Protein 3W1Y (pdb70)

B-factor: mean 41.51, std 11.66, range [18.68, 86.03]

Nearest PDB structures (foldseek):
  3w1y-assembly2_C-3  TM=1.011E+00  e=1.070E-19  Escherichia coli K-12
  5lm7-assembly2_E  TM=8.888E-01  e=1.799E-14  Escherichia coli S88
  8d8l-assembly1_J  TM=8.695E-01  e=2.474E-09  Saccharomyces cerevisiae
  8xt0-assembly1_Lv  TM=8.635E-01  e=2.116E-06  Homo sapiens
  8fmw-assembly1_F  TM=6.540E-01  e=2.889E-03  Borreliella burgdorferi B31

Sequence (314 aa):
HYRYQYTRSFAERAKETESARLRYPKHIPILCEPTSVRLFSTRQQVQRELDCNKFLLPETATVMEFMMALRQRLLLEEGQAVFVFIGNELPPNSACLGDIYARAKDPDGFLYVSYGVENTYRYQYTRSFAERAKETESARLRYPKHIPILCEPTSDCNKFLLPETATVMEFMMALRQRLLLEEGQAVFVFIGNELPPNSACLGDIYARAKDPDGFLYVSYGVENRIRIRLKAFDHRLIDQATAEIVETAKRTGAQVRGPIPLPTRKERFTVLIDQYEIRTHLRLVDIVEPTEKTVDALMRLDLAAGVDVQISLG

InterPro domains:
  IPR004241 Autophagy protein Atg8 ubiquitin-like [PF02991] (15-134)
  IPR004241 Autophagy protein Atg8 ubiquitin-like [PTHR10969] (6-134)
  IPR029071 Ubiquitin-like domain superfamily [SSF54236] (5-134)

GO terms:
  GO:0031981 nuclear lumen (C, HTP)
  GO:0005737 cytoplasm (C, HTP)

Structure (mmCIF, N/CA/C/O backbone):
data_3W1Y
#
_entry.id   3W1Y
#
_cell.length_a   48.012
_cell.length_b   61.197
_cell.length_c   67.636
_cell.angle_alpha   90.00
_cell.angle_beta   110.77
_cell.angle_gamma   90.00
#
_symmetry.space_group_name_H-M   'P 1 21 1'
#
loop_
_entity.id
_entity.type
_entity.pdbx_description
1 polymer 'Microtubule-associated protein 1A/1B, light chain 3'
2 polymer '30S ribosomal protein S10'
3 water water
#
loop_
_atom_site.group_PDB
_atom_site.id
_atom_site.type_symbol
_atom_site.label_atom_id
_atom_site.label_alt_id
_atom_site.label_comp_id
_atom_site.label_asym_id
_atom_site.label_entity_id
_atom_site.label_seq_id
_atom_site.pdbx_PDB_ins_code
_atom_site.Cartn_x
_atom_site.Cartn_y
_atom_site.Cartn_z
_atom_site.occupancy
_atom_site.B_iso_or_equiv
_atom_site.auth_seq_id
_atom_site.auth_comp_id
_atom_site.auth_asym_id
_atom_site.auth_atom_id
_atom_site.pdbx_PDB_model_num
ATOM 1 N N . HIS A 1 7 ? -0.247 -10.248 37.804 1.00 50.50 4 HIS A N 1
ATOM 2 C CA . HIS A 1 7 ? -0.192 -9.777 36.393 1.00 49.52 4 HIS A CA 1
ATOM 3 C C . HIS A 1 7 ? 1.248 -9.481 35.891 1.00 46.69 4 HIS A C 1
ATOM 4 O O . HIS A 1 7 ? 2.000 -10.387 35.516 1.00 47.67 4 HIS A O 1
ATOM 11 N N . TYR A 1 8 ? 1.611 -8.204 35.872 1.00 42.75 5 TYR A N 1
ATOM 12 C CA . TYR A 1 8 ? 2.925 -7.759 35.473 1.00 37.91 5 TYR A CA 1
ATOM 13 C C . TYR A 1 8 ? 3.697 -7.289 36.686 1.00 36.28 5 TYR A C 1
ATOM 14 O O . TYR A 1 8 ? 3.135 -6.667 37.605 1.00 35.68 5 TYR A O 1
ATOM 23 N N . ARG A 1 9 ? 4.991 -7.579 36.672 1.00 34.04 6 ARG A N 1
ATOM 24 C CA . ARG A 1 9 ? 5.893 -7.151 37.725 1.00 33.75 6 ARG A CA 1
ATOM 25 C C . ARG A 1 9 ? 5.823 -5.654 38.034 1.00 32.03 6 ARG A C 1
ATOM 26 O O . ARG A 1 9 ? 5.757 -5.266 39.194 1.00 33.40 6 ARG A O 1
ATOM 34 N N . TYR A 1 10 ? 5.797 -4.829 36.991 1.00 29.60 7 TYR A N 1
ATOM 35 C CA . TYR A 1 10 ? 5.626 -3.369 37.114 1.00 28.19 7 TYR A CA 1
ATOM 36 C C . TYR A 1 10 ? 4.404 -2.910 37.922 1.00 27.99 7 TYR A C 1
ATOM 37 O O . TYR A 1 10 ? 4.473 -1.907 38.609 1.00 27.75 7 TYR A O 1
ATOM 46 N N . GLN A 1 11 ? 3.295 -3.639 37.835 1.00 27.82 8 GLN A N 1
ATOM 47 C CA . GLN A 1 11 ? 2.112 -3.299 38.616 1.00 28.66 8 GLN A CA 1
ATOM 48 C C . GLN A 1 11 ? 2.210 -3.683 40.094 1.00 29.31 8 GLN A C 1
ATOM 49 O O . GLN A 1 11 ? 1.554 -3.073 40.925 1.00 29.21 8 GLN A O 1
ATOM 55 N N . TYR A 1 12 ? 3.034 -4.675 40.432 1.00 29.50 9 TYR A N 1
ATOM 56 C CA . TYR A 1 12 ? 3.252 -5.017 41.839 1.00 30.25 9 TYR A CA 1
ATOM 57 C C . TYR A 1 12 ? 4.247 -4.101 42.511 1.00 28.87 9 TYR A C 1
ATOM 58 O O . TYR A 1 12 ? 4.204 -3.912 43.714 1.00 29.65 9 TYR A O 1
ATOM 67 N N . THR A 1 13 ? 5.178 -3.561 41.747 1.00 27.67 10 THR A N 1
ATOM 68 C CA . THR A 1 13 ? 6.282 -2.787 42.344 1.00 27.95 10 THR A CA 1
ATOM 69 C C . THR A 1 13 ? 6.093 -1.294 42.198 1.00 27.10 10 THR A C 1
ATOM 70 O O . THR A 1 13 ? 6.831 -0.534 42.803 1.00 28.11 10 THR A O 1
ATOM 74 N N . ARG A 1 14 ? 5.121 -0.867 41.387 1.00 26.56 11 ARG A N 1
ATOM 75 C CA . ARG A 1 14 ? 4.771 0.549 41.283 1.00 26.17 11 ARG A CA 1
ATOM 76 C C . ARG A 1 14 ? 3.339 0.746 41.730 1.00 26.81 11 ARG A C 1
ATOM 77 O O . ARG A 1 14 ? 2.454 -0.017 41.314 1.00 27.56 11 ARG A O 1
ATOM 85 N N . SER A 1 15 ? 3.098 1.740 42.589 1.00 27.07 12 SER A N 1
ATOM 86 C CA . SER A 1 15 ? 1.723 2.088 42.958 1.00 27.91 12 SER A CA 1
ATOM 87 C C . SER A 1 15 ? 0.922 2.453 41.719 1.00 26.71 12 SER A C 1
ATOM 88 O O . SER A 1 15 ? 1.470 2.981 40.749 1.00 24.79 12 SER A O 1
ATOM 91 N N . PHE A 1 16 ? -0.375 2.162 41.743 1.00 27.27 13 PHE A N 1
ATOM 92 C CA . PHE A 1 16 ? -1.233 2.611 40.673 1.00 27.18 13 PHE A CA 1
ATOM 93 C C . PHE A 1 16 ? -1.055 4.124 40.456 1.00 27.57 13 PHE A C 1
ATOM 94 O O . PHE A 1 16 ? -0.959 4.598 39.308 1.00 26.87 13 PHE A O 1
ATOM 102 N N . ALA A 1 17 ? -1.009 4.869 41.560 1.00 28.27 14 ALA A N 1
ATOM 103 C CA . ALA A 1 17 ? -0.967 6.334 41.503 1.00 28.53 14 ALA A CA 1
ATOM 104 C C . ALA A 1 17 ? 0.229 6.799 40.654 1.00 27.60 14 ALA A C 1
ATOM 105 O O . ALA A 1 17 ? 0.055 7.608 39.760 1.00 27.23 14 ALA A O 1
ATOM 107 N N . GLU A 1 18 ? 1.426 6.281 40.938 1.00 28.03 15 GLU A N 1
ATOM 108 C CA . GLU A 1 18 ? 2.623 6.609 40.152 1.00 29.19 15 GLU A CA 1
ATOM 109 C C . GLU A 1 18 ? 2.597 6.138 38.679 1.00 27.40 15 GLU A C 1
ATOM 110 O O . GLU A 1 18 ? 3.040 6.860 37.783 1.00 27.25 15 GLU A O 1
ATOM 116 N N . ARG A 1 19 ? 2.056 4.959 38.410 1.00 26.62 16 ARG A N 1
ATOM 117 C CA . ARG A 1 19 ? 1.849 4.554 37.010 1.00 25.96 16 ARG A CA 1
ATOM 118 C C . ARG A 1 19 ? 0.863 5.478 36.259 1.00 26.02 16 ARG A C 1
ATOM 119 O O . ARG A 1 19 ? 1.177 5.933 35.173 1.00 25.48 16 ARG A O 1
ATOM 127 N N . ALA A 1 20 ? -0.308 5.739 36.842 1.00 26.40 17 ALA A N 1
ATOM 128 C CA . ALA A 1 20 ? -1.284 6.675 36.272 1.00 27.31 17 ALA A CA 1
ATOM 129 C C . ALA A 1 20 ? -0.703 8.071 36.013 1.00 27.89 17 ALA A C 1
ATOM 130 O O . ALA A 1 20 ? -0.987 8.673 34.989 1.00 27.76 17 ALA A O 1
ATOM 132 N N . LYS A 1 21 ? 0.084 8.584 36.959 1.00 29.87 18 LYS A N 1
ATOM 133 C CA . LYS A 1 21 ? 0.758 9.881 36.803 1.00 31.18 18 LYS A CA 1
ATOM 134 C C . LYS A 1 21 ? 1.762 9.829 35.641 1.00 30.44 18 LYS A C 1
ATOM 135 O O . LYS A 1 21 ? 1.799 10.708 34.787 1.00 30.89 18 LYS A O 1
ATOM 141 N N . GLU A 1 22 ? 2.553 8.775 35.600 1.00 29.51 19 GLU A N 1
ATOM 142 C CA . GLU A 1 22 ? 3.485 8.596 34.533 1.00 29.01 19 GLU A CA 1
ATOM 143 C C . GLU A 1 22 ? 2.808 8.665 33.157 1.00 28.13 19 GLU A C 1
ATOM 144 O O . GLU A 1 22 ? 3.273 9.390 32.277 1.00 28.78 19 GLU A O 1
ATOM 150 N N . THR A 1 23 ? 1.726 7.918 32.948 1.00 27.48 20 THR A N 1
ATOM 151 C CA . THR A 1 23 ? 1.055 7.930 31.622 1.00 26.56 20 THR A CA 1
ATOM 152 C C . THR A 1 23 ? 0.257 9.222 31.344 1.00 26.78 20 THR A C 1
ATOM 153 O O . THR A 1 23 ? 0.133 9.624 30.187 1.00 25.64 20 THR A O 1
ATOM 157 N N . GLU A 1 24 ? -0.276 9.832 32.402 1.00 26.88 21 GLU A N 1
ATOM 158 C CA . GLU A 1 24 ? -0.880 11.165 32.333 1.00 29.86 21 GLU A CA 1
ATOM 159 C C . GLU A 1 24 ? 0.112 12.220 31.804 1.00 29.15 21 GLU A C 1
ATOM 160 O O . GLU A 1 24 ? -0.204 12.986 30.895 1.00 29.29 21 GLU A O 1
ATOM 166 N N . SER A 1 25 ? 1.309 12.264 32.372 1.00 28.95 22 SER A N 1
ATOM 167 C CA . SER A 1 25 ? 2.318 13.179 31.886 1.00 29.45 22 SER A CA 1
ATOM 168 C C . SER A 1 25 ? 2.660 12.872 30.417 1.00 29.03 22 SER A C 1
ATOM 169 O O . SER A 1 25 ? 2.773 13.788 29.600 1.00 29.13 22 SER A O 1
ATOM 172 N N . ALA A 1 26 ? 2.860 11.594 30.088 1.00 27.81 23 ALA A N 1
ATOM 173 C CA . ALA A 1 26 ? 3.200 11.219 28.704 1.00 27.79 23 ALA A CA 1
ATOM 174 C C . ALA A 1 26 ? 2.130 11.703 27.720 1.00 28.23 23 ALA A C 1
ATOM 175 O O . ALA A 1 26 ? 2.439 12.226 26.651 1.00 29.10 23 ALA A O 1
ATOM 177 N N . ARG A 1 27 ? 0.869 11.592 28.103 1.00 28.08 24 ARG A N 1
ATOM 178 C CA . ARG A 1 27 ? -0.198 11.925 27.191 1.00 27.96 24 ARG A CA 1
ATOM 179 C C . ARG A 1 27 ? -0.455 13.430 27.118 1.00 28.01 24 ARG A C 1
ATOM 180 O O . ARG A 1 27 ? -0.985 13.916 26.112 1.00 27.76 24 ARG A O 1
ATOM 188 N N . LEU A 1 28 ? -0.097 14.151 28.176 1.00 27.19 25 LEU A N 1
ATOM 189 C CA . LEU A 1 28 ? -0.200 15.601 28.171 1.00 27.99 25 LEU A CA 1
ATOM 190 C C . LEU A 1 28 ? 0.770 16.192 27.121 1.00 28.31 25 LEU A C 1
ATOM 191 O O . LEU A 1 28 ? 0.398 17.105 26.395 1.00 28.21 25 LEU A O 1
ATOM 196 N N . ARG A 1 29 ? 1.982 15.627 27.039 1.00 27.65 26 ARG A N 1
ATOM 197 C CA . ARG A 1 29 ? 2.974 16.068 26.085 1.00 28.72 26 ARG A CA 1
ATOM 198 C C . ARG A 1 29 ? 2.864 15.395 24.711 1.00 28.77 26 ARG A C 1
ATOM 199 O O . ARG A 1 29 ? 3.095 16.039 23.677 1.00 29.29 26 ARG A O 1
ATOM 207 N N . TYR A 1 30 ? 2.494 14.118 24.708 1.00 28.63 27 TYR A N 1
ATOM 208 C CA . TYR A 1 30 ? 2.398 13.314 23.485 1.00 28.57 27 TYR A CA 1
ATOM 209 C C . TYR A 1 30 ? 1.029 12.646 23.363 1.00 28.75 27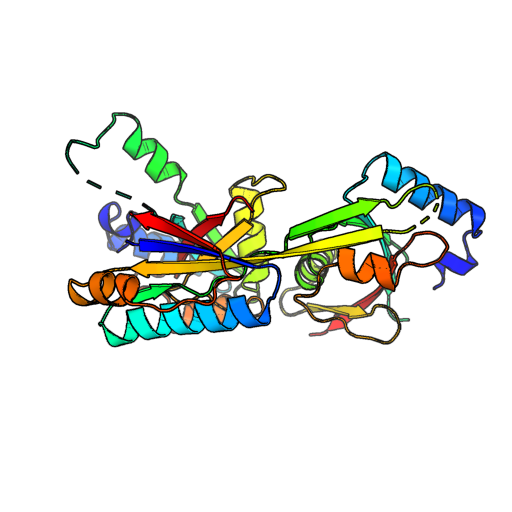 TYR A C 1
ATOM 210 O O . TYR A 1 30 ? 0.910 11.426 23.491 1.00 28.02 27 TYR A O 1
ATOM 219 N N . PRO A 1 31 ? -0.008 13.446 23.073 1.00 29.86 28 PRO A N 1
ATOM 220 C CA . PRO A 1 31 ? -1.399 12.917 23.097 1.00 30.16 28 PRO A CA 1
ATOM 221 C C . PRO A 1 31 ? -1.704 11.930 21.955 1.00 30.56 28 PRO A C 1
ATOM 222 O O . PRO A 1 31 ? -2.737 11.274 21.967 1.00 31.30 28 PRO A O 1
ATOM 226 N N . LYS A 1 32 ? -0.819 11.841 20.971 1.00 31.17 29 LYS A N 1
ATOM 227 C CA . LYS A 1 32 ? -0.973 10.878 19.880 1.00 31.93 29 LYS A CA 1
ATOM 228 C C . LYS A 1 32 ? 0.028 9.700 20.012 1.00 30.43 29 LYS A C 1
ATOM 229 O O . LYS A 1 32 ? 0.206 8.926 19.077 1.00 31.12 29 LYS A O 1
ATOM 235 N N . HIS A 1 33 ? 0.675 9.577 21.164 1.00 28.24 30 HIS A N 1
ATOM 236 C CA . HIS A 1 33 ? 1.583 8.479 21.398 1.00 27.69 30 HIS A CA 1
ATOM 237 C C . HIS A 1 33 ? 1.033 7.491 22.426 1.00 26.92 30 HIS A C 1
ATOM 238 O O . HIS A 1 33 ? 0.252 7.834 23.300 1.00 26.73 30 HIS A O 1
ATOM 245 N N . ILE A 1 34 ? 1.473 6.248 22.292 1.00 26.74 31 ILE A N 1
ATOM 246 C CA . ILE A 1 34 ? 1.006 5.140 23.105 1.00 25.48 31 ILE A CA 1
ATOM 247 C C . ILE A 1 34 ? 2.133 4.762 24.065 1.00 24.93 31 ILE A C 1
ATOM 248 O O . ILE A 1 34 ? 3.232 4.419 23.628 1.00 23.96 31 ILE A O 1
ATOM 253 N N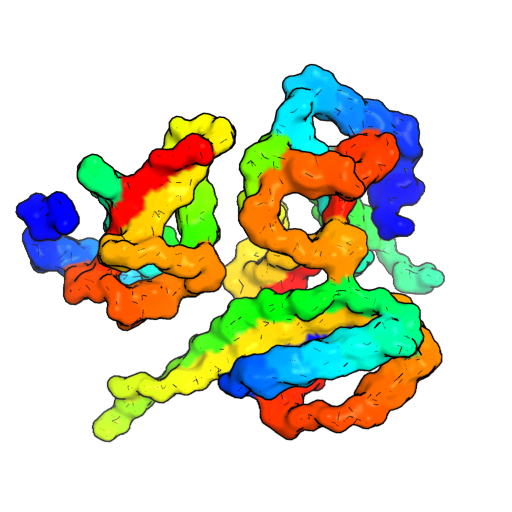 . PRO A 1 35 ? 1.871 4.854 25.386 1.00 25.38 32 PRO A N 1
ATOM 254 C CA . PRO A 1 35 ? 2.845 4.335 26.365 1.00 24.57 32 PRO A CA 1
ATOM 255 C C . PRO A 1 35 ? 2.724 2.822 26.545 1.00 23.95 32 PRO A C 1
ATOM 256 O O . PRO A 1 35 ? 1.647 2.300 26.822 1.00 24.32 32 PRO A O 1
ATOM 260 N N . ILE A 1 36 ? 3.855 2.137 26.399 1.00 23.11 33 ILE A N 1
ATOM 261 C CA . ILE A 1 36 ? 3.914 0.708 26.336 1.00 22.88 33 ILE A CA 1
ATOM 262 C C . ILE A 1 36 ? 4.896 0.200 27.394 1.00 23.44 33 ILE A C 1
ATOM 263 O O . ILE A 1 36 ? 6.013 0.706 27.524 1.00 22.17 33 ILE A O 1
ATOM 268 N N . LEU A 1 37 ? 4.455 -0.792 28.165 1.00 23.65 34 LEU A N 1
ATOM 269 C CA . LEU A 1 37 ? 5.310 -1.408 29.165 1.00 24.15 34 LEU A CA 1
ATOM 270 C C . LEU A 1 37 ? 5.506 -2.862 28.744 1.00 25.04 34 LEU A C 1
ATOM 271 O O . LEU A 1 37 ? 4.528 -3.596 28.674 1.00 24.28 34 LEU A O 1
ATOM 276 N N . CYS A 1 38 ? 6.740 -3.255 28.385 1.00 26.33 35 CYS A N 1
ATOM 277 C CA . CYS A 1 38 ? 7.037 -4.658 28.003 1.00 28.43 35 CYS A CA 1
ATOM 278 C C . CYS A 1 38 ? 7.838 -5.379 29.035 1.00 28.33 35 CYS A C 1
ATOM 279 O O . CYS A 1 38 ? 8.821 -4.841 29.526 1.00 29.01 35 CYS A O 1
ATOM 282 N N . GLU A 1 39 ? 7.406 -6.597 29.343 1.00 28.88 36 GLU A N 1
ATOM 283 C CA . GLU A 1 39 ? 8.105 -7.486 30.243 1.00 30.35 36 GLU A CA 1
ATOM 284 C C . GLU A 1 39 ? 8.207 -8.859 29.597 1.00 31.33 36 GLU A C 1
ATOM 285 O O . GLU A 1 39 ? 7.342 -9.230 28.804 1.00 29.94 36 GLU A O 1
ATOM 291 N N . PRO A 1 40 ? 9.250 -9.621 29.962 1.00 32.61 37 PRO A N 1
ATOM 292 C CA . PRO A 1 40 ? 9.386 -10.982 29.437 1.00 34.89 37 PRO A CA 1
ATOM 293 C C . PRO A 1 40 ? 8.167 -11.857 29.779 1.00 37.22 37 PRO A C 1
ATOM 294 O O . PRO A 1 40 ? 7.530 -11.678 30.819 1.00 36.56 37 PRO A O 1
ATOM 298 N N . THR A 1 41 ? 7.819 -12.766 28.880 1.00 40.45 38 THR A N 1
ATOM 299 C CA . THR A 1 41 ? 6.752 -13.720 29.169 1.00 45.48 38 THR A CA 1
ATOM 300 C C . THR A 1 41 ? 7.127 -14.476 30.464 1.00 48.38 38 THR A C 1
ATOM 301 O O . THR A 1 41 ? 6.246 -14.831 31.263 1.00 50.45 38 THR A O 1
ATOM 305 N N . SER A 1 42 ? 8.434 -14.694 30.664 1.00 50.17 39 SER A N 1
ATOM 306 C CA . SER A 1 42 ? 8.992 -15.151 31.942 1.00 52.54 39 SER A CA 1
ATOM 307 C C . SER A 1 42 ? 9.004 -14.052 33.006 1.00 53.14 39 SER A C 1
ATOM 308 O O . SER A 1 42 ? 8.046 -13.896 33.777 1.00 54.89 39 SER A O 1
ATOM 311 N N . VAL A 1 52 ? 10.083 -19.744 47.623 1.00 64.99 49 VAL A N 1
ATOM 312 C CA . VAL A 1 52 ? 11.129 -19.260 46.727 1.00 63.49 49 VAL A CA 1
ATOM 313 C C . VAL A 1 52 ? 12.499 -19.296 47.429 1.00 63.68 49 VAL A C 1
ATOM 314 O O . VAL A 1 52 ? 12.926 -18.317 48.063 1.00 63.59 49 VAL A O 1
ATOM 318 N N . ARG A 1 53 ? 13.168 -20.445 47.334 1.00 63.63 50 ARG A N 1
ATOM 319 C CA . ARG A 1 53 ? 14.596 -20.526 47.619 1.00 62.64 50 ARG A CA 1
ATOM 320 C C . ARG A 1 53 ? 15.356 -20.233 46.307 1.00 60.26 50 ARG A C 1
ATOM 321 O O . ARG A 1 53 ? 16.590 -20.173 46.280 1.00 59.96 50 ARG A O 1
ATOM 329 N N . LEU A 1 54 ? 14.589 -20.045 45.227 1.00 57.81 51 LEU A N 1
ATOM 330 C CA . LEU A 1 54 ? 15.104 -19.501 43.973 1.00 54.75 51 LEU A CA 1
ATOM 331 C C . LEU A 1 54 ? 15.160 -17.979 44.068 1.00 52.66 51 LEU A C 1
ATOM 332 O O . LEU A 1 54 ? 14.288 -17.251 43.580 1.00 52.42 51 LEU A O 1
ATOM 337 N N . PHE A 1 55 ? 16.219 -17.517 44.707 1.00 51.46 52 PHE A N 1
ATOM 338 C CA . PHE A 1 55 ? 16.457 -16.121 44.946 1.00 48.81 52 PHE A CA 1
ATOM 339 C C . PHE A 1 55 ? 17.954 -15.878 44.729 1.00 47.25 52 PHE A C 1
ATOM 340 O O . PHE A 1 55 ? 18.778 -16.739 45.021 1.00 47.06 52 PHE A O 1
ATOM 348 N N . SER A 1 56 ? 18.289 -14.706 44.209 1.00 45.13 53 SER A N 1
ATOM 349 C CA . SER A 1 56 ? 19.665 -14.213 44.212 1.00 44.37 53 SER A CA 1
ATOM 350 C C . SER A 1 56 ? 19.712 -12.685 44.474 1.00 43.88 53 SER A C 1
ATOM 351 O O . SER A 1 56 ? 18.747 -11.959 44.212 1.00 42.30 53 SER A O 1
ATOM 354 N N . THR A 1 57 ? 20.843 -12.228 45.007 1.00 44.09 54 THR A N 1
ATOM 355 C CA . THR A 1 57 ? 21.136 -10.806 45.155 1.00 43.65 54 THR A CA 1
ATOM 356 C C . THR A 1 57 ? 21.153 -10.082 43.794 1.00 42.12 54 THR A C 1
ATOM 357 O O . THR A 1 57 ? 21.131 -8.853 43.761 1.00 41.67 54 THR A O 1
ATOM 361 N N . ARG A 1 58 ? 21.197 -10.839 42.690 1.00 40.42 55 ARG A N 1
ATOM 362 C CA . ARG A 1 58 ? 21.172 -10.237 41.338 1.00 39.00 55 ARG A CA 1
ATOM 363 C C . ARG A 1 58 ? 19.763 -10.113 40.709 1.00 38.12 55 ARG A C 1
ATOM 364 O O . ARG A 1 58 ? 19.505 -9.249 39.863 1.00 37.15 55 ARG A O 1
ATOM 372 N N . GLN A 1 59 ? 18.874 -10.992 41.153 1.00 38.10 56 GLN A N 1
ATOM 373 C CA . GLN A 1 59 ? 17.574 -11.226 40.551 1.00 37.49 56 GLN A CA 1
ATOM 374 C C . GLN A 1 59 ? 16.750 -9.959 40.274 1.00 35.29 56 GLN A C 1
ATOM 375 O O . GLN A 1 59 ? 16.157 -9.812 39.201 1.00 34.39 56 GLN A O 1
ATOM 381 N N . GLN A 1 60 ? 16.757 -9.035 41.222 1.00 35.05 57 GLN A N 1
ATOM 382 C CA . GLN A 1 60 ? 15.913 -7.845 41.159 1.00 34.19 57 GLN A CA 1
ATOM 383 C C . GLN A 1 60 ? 16.388 -6.803 40.128 1.00 32.64 57 GLN A C 1
ATOM 384 O O . GLN A 1 60 ? 15.585 -6.326 39.328 1.00 32.54 57 GLN A O 1
ATOM 390 N N . VAL A 1 61 ? 17.676 -6.459 40.162 1.00 32.17 58 VAL A N 1
ATOM 391 C CA . VAL A 1 61 ? 18.283 -5.550 39.191 1.00 30.95 58 VAL A CA 1
ATOM 392 C C . VAL A 1 61 ? 18.099 -6.108 37.778 1.00 30.29 58 VAL A C 1
ATOM 393 O O . VAL A 1 61 ? 17.723 -5.368 36.859 1.00 28.73 58 VAL A O 1
ATOM 397 N N . GLN A 1 62 ? 18.323 -7.418 37.616 1.00 30.41 59 GLN A N 1
ATOM 398 C CA . GLN A 1 62 ? 18.148 -8.055 36.301 1.00 29.66 59 GLN A CA 1
ATOM 399 C C . GLN A 1 62 ? 16.702 -8.082 35.845 1.00 28.53 59 GLN A C 1
ATOM 400 O O . GLN A 1 62 ? 16.440 -7.871 34.683 1.00 27.97 59 GLN A O 1
ATOM 406 N N . ARG A 1 63 ? 15.763 -8.344 36.746 1.00 29.41 60 ARG A N 1
ATOM 407 C CA . ARG A 1 63 ? 14.335 -8.277 36.381 1.00 29.52 60 ARG A CA 1
ATOM 408 C C . ARG A 1 63 ? 13.944 -6.846 35.971 1.00 29.59 60 ARG A C 1
ATOM 409 O O . ARG A 1 63 ? 13.289 -6.652 34.946 1.00 29.69 60 ARG A O 1
ATOM 417 N N . GLU A 1 64 ? 14.367 -5.851 36.750 1.00 29.50 61 GLU A N 1
ATOM 418 C CA . GLU A 1 64 ? 14.169 -4.440 36.359 1.00 29.03 61 GLU A CA 1
ATOM 419 C C . GLU A 1 64 ? 14.680 -4.090 34.961 1.00 28.53 61 GLU A C 1
ATOM 420 O O . GLU A 1 64 ? 13.974 -3.429 34.195 1.00 28.28 61 GLU A O 1
ATOM 426 N N . LEU A 1 65 ? 15.878 -4.544 34.621 1.00 29.10 62 LEU A N 1
ATOM 427 C CA . LEU A 1 65 ? 16.464 -4.305 33.289 1.00 29.92 62 LEU A CA 1
ATOM 428 C C . LEU A 1 65 ? 15.781 -5.026 32.108 1.00 30.43 62 LEU A C 1
ATOM 429 O O . LEU A 1 65 ? 15.980 -4.656 30.934 1.00 30.45 62 LEU A O 1
ATOM 434 N N . ASP A 1 66 ? 14.979 -6.044 32.423 1.00 31.13 63 ASP A N 1
ATOM 435 C CA . ASP A 1 66 ? 14.163 -6.764 31.434 1.00 31.70 63 ASP A CA 1
ATOM 436 C C . ASP A 1 66 ? 12.889 -6.017 31.066 1.00 32.11 63 ASP A C 1
ATOM 437 O O . ASP A 1 66 ? 12.211 -6.359 30.100 1.00 31.94 63 ASP A O 1
ATOM 442 N N . CYS A 1 67 ? 12.533 -5.036 31.882 1.00 33.28 64 CYS A N 1
ATOM 443 C CA . CYS A 1 67 ? 11.341 -4.242 31.632 1.00 33.64 64 CYS A CA 1
ATOM 444 C C . CYS A 1 67 ? 11.708 -3.043 30.779 1.00 33.56 64 CYS A C 1
ATOM 445 O O . CYS A 1 67 ? 12.528 -2.222 31.187 1.00 34.47 64 CYS A O 1
ATOM 448 N N . ASN A 1 68 ? 11.093 -2.963 29.599 1.00 32.70 65 ASN A N 1
ATOM 449 C CA . ASN A 1 68 ? 11.317 -1.891 28.649 1.00 32.10 65 ASN A CA 1
ATOM 450 C C . ASN A 1 68 ? 10.012 -1.117 28.399 1.00 31.50 65 ASN A C 1
ATOM 451 O O . ASN A 1 68 ? 8.949 -1.711 28.204 1.00 31.31 65 ASN A O 1
ATOM 456 N N . LYS A 1 69 ? 10.113 0.206 28.444 1.00 30.61 66 LYS A N 1
ATOM 457 C CA . LYS A 1 69 ? 9.022 1.104 28.153 1.00 30.34 66 LYS A CA 1
ATOM 458 C C . LYS A 1 69 ? 9.260 1.767 26.818 1.00 29.74 66 LYS A C 1
ATOM 459 O O . LYS A 1 69 ? 10.397 2.040 26.440 1.00 29.45 66 LYS A O 1
ATOM 465 N N . PHE A 1 70 ? 8.179 2.040 26.104 1.00 29.14 67 PHE A N 1
ATOM 466 C CA . PHE A 1 70 ? 8.255 2.716 24.815 1.00 28.46 67 PHE A CA 1
ATOM 467 C C . PHE A 1 70 ? 7.167 3.764 24.815 1.00 28.04 67 PHE A C 1
ATOM 468 O O . PHE A 1 70 ? 6.209 3.641 25.532 1.00 27.27 67 PHE A O 1
ATOM 476 N N . LEU A 1 71 ? 7.337 4.790 23.989 1.00 28.71 68 LEU A N 1
ATOM 477 C CA . LEU A 1 71 ? 6.310 5.772 23.722 1.00 28.61 68 LEU A CA 1
ATOM 478 C C . LEU A 1 71 ? 6.226 5.923 22.204 1.00 28.37 68 LEU A C 1
ATOM 479 O O . LEU A 1 71 ? 7.051 6.585 21.582 1.00 29.14 68 LEU A O 1
ATOM 484 N N . LEU A 1 72 ? 5.256 5.268 21.583 1.00 27.79 69 LEU A N 1
ATOM 485 C CA . LEU A 1 72 ? 5.281 5.173 20.127 1.00 27.59 69 LEU A CA 1
ATOM 486 C C . LEU A 1 72 ? 4.057 5.808 19.500 1.00 27.44 69 LEU A C 1
ATOM 487 O O . LEU A 1 72 ? 2.992 5.868 20.140 1.00 27.32 69 LEU A O 1
ATOM 492 N N . PRO A 1 73 ? 4.186 6.285 18.246 1.00 28.02 70 PRO A N 1
ATOM 493 C CA . PRO A 1 73 ? 3.010 6.906 17.593 1.00 28.51 70 PRO A CA 1
ATOM 494 C C . PRO A 1 73 ? 1.781 5.973 17.524 1.00 28.74 70 PRO A C 1
ATOM 495 O O . PRO A 1 73 ? 1.932 4.744 17.333 1.00 28.23 70 PRO A O 1
ATOM 499 N N . GLU A 1 74 ? 0.583 6.538 17.686 1.00 29.20 71 GLU A N 1
ATOM 500 C CA . GLU A 1 74 ? -0.657 5.763 17.590 1.00 30.11 71 GLU A CA 1
ATOM 501 C C . GLU A 1 74 ? -0.820 5.127 16.203 1.00 31.16 71 GLU A C 1
ATOM 502 O O . GLU A 1 74 ? -1.474 4.084 16.062 1.00 31.37 71 GLU A O 1
ATOM 508 N N . THR A 1 75 ? -0.205 5.760 15.199 1.00 31.76 72 THR A N 1
ATOM 509 C CA . THR A 1 75 ? -0.194 5.260 13.818 1.00 33.45 72 THR A CA 1
ATOM 510 C C . THR A 1 75 ? 0.919 4.211 13.495 1.00 32.93 72 THR A C 1
ATOM 511 O O . THR A 1 75 ? 0.852 3.547 12.447 1.00 34.16 72 THR A O 1
ATOM 515 N N . ALA A 1 76 ? 1.925 4.074 14.366 1.00 30.75 73 ALA A N 1
ATOM 516 C CA . ALA A 1 76 ? 2.903 2.989 14.246 1.00 29.81 73 ALA A CA 1
ATOM 517 C C . ALA A 1 76 ? 2.207 1.629 14.215 1.00 28.48 73 ALA A C 1
ATOM 518 O O . ALA A 1 76 ? 1.200 1.432 14.861 1.00 27.01 73 ALA A O 1
ATOM 520 N N . THR A 1 77 ? 2.745 0.690 13.458 1.00 29.03 74 THR A N 1
ATOM 521 C CA . THR A 1 77 ? 2.212 -0.683 13.461 1.00 28.74 74 THR A CA 1
ATOM 522 C C . THR A 1 77 ? 2.864 -1.566 14.527 1.00 28.21 74 THR A C 1
ATOM 523 O O . THR A 1 77 ? 3.905 -1.209 15.082 1.00 26.92 74 THR A O 1
ATOM 527 N N . VAL A 1 78 ? 2.244 -2.729 14.785 1.00 28.92 75 VAL A N 1
ATOM 528 C CA . VAL A 1 78 ? 2.833 -3.768 15.619 1.00 28.64 75 VAL A CA 1
ATOM 529 C C . VAL A 1 78 ? 4.249 -4.121 15.156 1.00 29.84 75 VAL A C 1
ATOM 530 O O . VAL A 1 78 ? 5.154 -4.251 15.969 1.00 29.88 75 VAL A O 1
ATOM 534 N N . MET A 1 79 ? 4.448 -4.256 13.848 1.00 31.09 76 MET A N 1
ATOM 535 C CA . MET A 1 79 ? 5.767 -4.567 13.318 1.00 31.94 76 MET A CA 1
ATOM 536 C C . MET A 1 79 ? 6.824 -3.521 13.713 1.00 31.38 76 MET A C 1
ATOM 537 O O . MET A 1 79 ? 7.955 -3.869 14.068 1.00 30.60 76 MET A O 1
ATOM 542 N N . GLU A 1 80 ? 6.460 -2.245 13.617 1.00 31.38 77 GLU A N 1
ATOM 543 C CA . GLU A 1 80 ? 7.384 -1.161 13.973 1.00 32.36 77 GLU A CA 1
ATOM 544 C C . GLU A 1 80 ? 7.775 -1.233 15.440 1.00 31.11 77 GLU A C 1
ATOM 545 O O . GLU A 1 80 ? 8.949 -1.103 15.779 1.00 31.25 77 GLU A O 1
ATOM 551 N N . PHE A 1 81 ? 6.783 -1.448 16.300 1.00 30.45 78 PHE A N 1
ATOM 552 C CA . PHE A 1 81 ? 7.027 -1.724 17.709 1.00 29.95 78 PHE A CA 1
ATOM 553 C C . PHE A 1 81 ? 7.991 -2.887 17.901 1.00 29.65 78 PHE A C 1
ATOM 554 O O . PHE A 1 81 ? 8.948 -2.779 18.662 1.00 29.18 78 PHE A O 1
ATOM 562 N N . MET A 1 82 ? 7.742 -3.986 17.210 1.00 30.10 79 MET A N 1
ATOM 563 C CA . MET A 1 82 ? 8.586 -5.153 17.339 1.00 33.08 79 MET A CA 1
ATOM 564 C C . MET A 1 82 ? 10.021 -4.901 16.895 1.00 32.60 79 MET A C 1
ATOM 565 O O . MET A 1 82 ? 10.958 -5.413 17.510 1.00 32.97 79 MET A O 1
ATOM 570 N N . MET A 1 83 ? 10.188 -4.110 15.840 1.00 33.03 80 MET A N 1
ATOM 571 C CA . MET A 1 83 ? 11.520 -3.685 15.405 1.00 34.46 80 MET A CA 1
ATOM 572 C C . MET A 1 83 ? 12.169 -2.759 16.410 1.00 33.06 80 MET A C 1
ATOM 573 O O . MET A 1 83 ? 13.343 -2.911 16.663 1.00 33.74 80 MET A O 1
ATOM 578 N N . ALA A 1 84 ? 11.417 -1.831 17.006 1.00 31.53 81 ALA A N 1
ATOM 579 C CA . ALA A 1 84 ? 11.968 -1.019 18.101 1.00 30.62 81 ALA A CA 1
ATOM 580 C C . ALA A 1 84 ? 12.455 -1.879 19.311 1.00 29.95 81 ALA A C 1
ATOM 581 O O . ALA A 1 84 ? 13.505 -1.601 19.902 1.00 29.51 81 ALA A O 1
ATOM 583 N N . LEU A 1 85 ? 11.702 -2.932 19.633 1.00 29.79 82 LEU A N 1
ATOM 584 C CA . LEU A 1 85 ? 12.014 -3.831 20.753 1.00 30.66 82 LEU A CA 1
ATOM 585 C C . LEU A 1 85 ? 13.259 -4.669 20.445 1.00 32.37 82 LEU A C 1
ATOM 586 O O . LEU A 1 85 ? 14.106 -4.862 21.302 1.00 31.67 82 LEU A O 1
ATOM 591 N N . ARG A 1 86 ? 13.363 -5.119 19.199 1.00 34.92 83 ARG A N 1
ATOM 592 C CA . ARG A 1 86 ? 14.547 -5.806 18.695 1.00 37.62 83 ARG A CA 1
ATOM 593 C C . ARG A 1 86 ? 15.852 -4.980 18.850 1.00 38.91 83 ARG A C 1
ATOM 594 O O . ARG A 1 86 ? 16.869 -5.484 19.342 1.00 37.83 83 ARG A O 1
ATOM 602 N N . GLN A 1 87 ? 15.793 -3.718 18.419 1.00 40.31 84 GLN A N 1
ATOM 603 C CA . GLN A 1 87 ? 16.868 -2.753 18.591 1.00 42.90 84 GLN A CA 1
ATOM 604 C C . GLN A 1 87 ? 17.216 -2.532 20.057 1.00 42.11 84 GLN A C 1
ATOM 605 O O . GLN A 1 87 ? 18.379 -2.444 20.406 1.00 42.92 84 GLN A O 1
ATOM 611 N N . ARG A 1 88 ? 16.200 -2.395 20.904 1.00 41.97 85 ARG A N 1
ATOM 612 C CA . ARG A 1 88 ? 16.394 -2.110 22.317 1.00 41.79 85 ARG A CA 1
ATOM 613 C C . ARG A 1 88 ? 16.986 -3.307 23.070 1.00 42.16 85 ARG A C 1
ATOM 614 O O . ARG A 1 88 ? 17.755 -3.133 24.014 1.00 42.92 85 ARG A O 1
ATOM 622 N N . LEU A 1 89 ? 16.616 -4.515 22.663 1.00 41.97 86 LEU A N 1
ATOM 623 C CA . LEU A 1 89 ? 17.137 -5.741 23.272 1.00 42.79 86 LEU A CA 1
ATOM 624 C C . LEU A 1 89 ? 18.481 -6.149 22.650 1.00 44.32 86 LEU A C 1
ATOM 625 O O . LEU A 1 89 ? 19.099 -7.135 23.071 1.00 44.27 86 LEU A O 1
ATOM 630 N N . LEU A 1 90 ? 18.899 -5.389 21.636 1.00 45.71 87 LEU A N 1
ATOM 631 C CA . LEU A 1 90 ? 20.079 -5.681 20.817 1.00 48.37 87 LEU A CA 1
ATOM 632 C C . LEU A 1 90 ? 20.241 -7.176 20.474 1.00 49.94 87 LEU A C 1
ATOM 633 O O . LEU A 1 90 ? 21.275 -7.794 20.756 1.00 50.96 87 LEU A O 1
ATOM 638 N N . LEU A 1 91 ? 19.204 -7.735 19.853 1.00 50.85 88 LEU A N 1
ATOM 639 C CA . LEU A 1 91 ? 19.175 -9.145 19.470 1.00 52.45 88 LEU A CA 1
ATOM 640 C C . LEU A 1 91 ? 20.083 -9.450 18.281 1.00 54.62 88 LEU A C 1
ATOM 641 O O . LEU A 1 91 ? 20.131 -8.687 17.311 1.00 54.74 88 LEU A O 1
ATOM 646 N N . GLU A 1 92 ? 20.779 -10.584 18.364 1.00 56.90 89 GLU A N 1
ATOM 647 C CA . GLU A 1 92 ? 21.643 -11.088 17.280 1.00 59.54 89 GLU A CA 1
ATOM 648 C C . GLU A 1 92 ? 20.860 -11.661 16.092 1.00 59.81 89 GLU A C 1
ATOM 649 O O . GLU A 1 92 ? 19.629 -11.697 16.110 1.00 59.12 89 GLU A O 1
ATOM 655 N N . GLU A 1 93 ? 21.590 -12.134 15.076 1.00 61.35 90 GLU A N 1
ATOM 656 C CA . GLU A 1 93 ? 20.996 -12.706 13.851 1.00 62.03 90 GLU A CA 1
ATOM 657 C C . GLU A 1 93 ? 20.098 -13.933 14.060 1.00 61.00 90 GLU A C 1
ATOM 658 O O . GLU A 1 93 ? 19.086 -14.096 13.360 1.00 61.13 90 GLU A O 1
ATOM 664 N N . GLY A 1 94 ? 20.458 -14.795 15.008 1.00 59.75 91 GLY A N 1
ATOM 665 C CA . GLY A 1 94 ? 19.675 -16.007 15.237 1.00 58.46 91 GLY A CA 1
ATOM 666 C C . GLY A 1 94 ? 18.505 -15.846 16.197 1.00 56.63 91 GLY A C 1
ATOM 667 O O . GLY A 1 94 ? 17.992 -16.845 16.719 1.00 56.27 91 GLY A O 1
ATOM 668 N N . GLN A 1 95 ? 18.079 -14.598 16.419 1.00 54.55 92 GLN A N 1
ATOM 669 C CA . GLN A 1 95 ? 17.090 -14.274 17.455 1.00 52.75 92 GLN A CA 1
ATOM 670 C C . GLN A 1 95 ? 15.857 -13.518 16.954 1.00 51.02 92 GLN A C 1
ATOM 671 O O . GLN A 1 95 ? 15.957 -12.502 16.281 1.00 50.70 92 GLN A O 1
ATOM 677 N N . ALA A 1 96 ? 14.688 -14.034 17.301 1.00 49.51 93 ALA A N 1
ATOM 678 C CA . ALA A 1 96 ? 13.427 -13.374 16.994 1.00 47.82 93 ALA A CA 1
ATOM 679 C C . ALA A 1 96 ? 12.755 -12.959 18.291 1.00 46.04 93 ALA A C 1
ATOM 680 O O . ALA A 1 96 ? 12.909 -13.626 19.315 1.00 45.71 93 ALA A O 1
ATOM 682 N N . VAL A 1 97 ? 12.016 -11.855 18.244 1.00 44.25 94 VAL A N 1
ATOM 683 C CA . VAL A 1 97 ? 11.155 -11.464 19.356 1.00 42.39 94 VAL A CA 1
ATOM 684 C C . VAL A 1 97 ? 9.706 -11.541 18.896 1.00 41.49 94 VAL A C 1
ATOM 685 O O . VAL A 1 97 ? 9.395 -11.111 17.800 1.00 41.55 94 VAL A O 1
ATOM 689 N N . PHE A 1 98 ? 8.835 -12.129 19.715 1.00 40.40 95 PHE A N 1
ATOM 690 C CA . PHE A 1 98 ? 7.390 -12.091 19.471 1.00 39.48 95 PHE A CA 1
ATOM 691 C C . PHE A 1 98 ? 6.702 -11.436 20.676 1.00 38.33 95 PHE A C 1
ATOM 692 O O . PHE A 1 98 ? 7.195 -11.536 21.804 1.00 37.84 95 PHE A O 1
ATOM 700 N N . VAL A 1 99 ? 5.593 -10.739 20.425 1.00 37.18 96 VAL A N 1
ATOM 701 C CA . VAL A 1 99 ? 4.853 -10.013 21.464 1.00 36.28 96 VAL A CA 1
ATOM 702 C C . VAL A 1 99 ? 3.379 -10.442 21.616 1.00 36.83 96 VAL A C 1
ATOM 703 O O . VAL A 1 99 ? 2.732 -10.834 20.647 1.00 36.61 96 VAL A O 1
ATOM 707 N N . PHE A 1 100 ? 2.871 -10.323 22.846 1.00 36.77 97 PHE A N 1
ATOM 708 C CA . PHE A 1 100 ? 1.526 -10.731 23.215 1.00 37.51 97 PHE A CA 1
ATOM 709 C C . PHE A 1 100 ? 0.787 -9.618 23.923 1.00 37.45 97 PHE A C 1
ATOM 710 O O . PHE A 1 100 ? 1.365 -8.879 24.709 1.00 37.07 97 PHE A O 1
ATOM 718 N N . ILE A 1 101 ? -0.498 -9.514 23.633 1.00 38.26 98 ILE A N 1
ATOM 719 C CA . ILE A 1 101 ? -1.394 -8.697 24.403 1.00 39.86 98 ILE A CA 1
ATOM 720 C C . ILE A 1 101 ? -2.429 -9.644 24.982 1.00 41.18 98 ILE A C 1
ATOM 721 O O . ILE A 1 101 ? -3.210 -10.248 24.247 1.00 41.64 98 ILE A O 1
ATOM 726 N N . GLY A 1 102 ? -2.386 -9.801 26.304 1.00 42.65 99 GLY A N 1
ATOM 727 C CA . GLY A 1 102 ? -3.262 -10.722 27.045 1.00 44.55 99 GLY A CA 1
ATOM 728 C C . GLY A 1 102 ? -3.387 -12.125 26.464 1.00 46.23 99 GLY A C 1
ATOM 729 O O . GLY A 1 102 ? -4.516 -12.646 26.323 1.00 47.93 99 GLY A O 1
ATOM 730 N N . ASN A 1 103 ? -2.255 -12.755 26.140 1.00 45.38 100 ASN A N 1
ATOM 731 C CA . ASN A 1 103 ? -2.276 -14.104 25.517 1.00 45.79 100 ASN A CA 1
ATOM 732 C C . ASN A 1 103 ? -2.446 -14.109 23.995 1.00 45.19 100 ASN A C 1
ATOM 733 O O . ASN A 1 103 ? -2.143 -15.125 23.351 1.00 46.35 100 ASN A O 1
ATOM 738 N N . GLU A 1 104 ? -2.957 -13.017 23.424 1.00 43.33 101 GLU A N 1
ATOM 739 C CA . GLU A 1 104 ? -3.108 -12.923 21.974 1.00 42.82 101 GLU A CA 1
ATOM 740 C C . GLU A 1 104 ? -1.876 -12.302 21.321 1.00 40.60 101 GLU A C 1
ATOM 741 O O . GLU A 1 104 ? -1.286 -11.357 21.828 1.00 38.92 101 GLU A O 1
ATOM 747 N N . LEU A 1 105 ? -1.529 -12.836 20.165 1.00 39.58 102 LEU A N 1
ATOM 748 C CA . LEU A 1 105 ? -0.464 -12.332 19.318 1.00 38.49 102 LEU A CA 1
ATOM 749 C C . LEU A 1 105 ? -1.136 -11.398 18.307 1.00 37.37 102 LEU A C 1
ATOM 750 O O . LEU A 1 105 ? -1.933 -11.836 17.504 1.00 38.02 102 LEU A O 1
ATOM 755 N N . PRO A 1 106 ? -0.837 -10.090 18.366 1.00 36.26 103 PRO A N 1
ATOM 756 C CA . PRO A 1 106 ? -1.505 -9.155 17.464 1.00 35.66 103 PRO A CA 1
ATOM 757 C C . PRO A 1 106 ? -0.996 -9.257 16.008 1.00 35.65 103 PRO A C 1
ATOM 758 O O . PRO A 1 106 ? 0.146 -9.666 15.778 1.00 34.56 103 PRO A O 1
ATOM 762 N N . PRO A 1 107 ? -1.862 -8.923 15.026 1.00 36.07 104 PRO A N 1
ATOM 763 C CA . PRO A 1 107 ? -1.406 -8.877 13.631 1.00 36.00 104 PRO A CA 1
ATOM 764 C C . PRO A 1 107 ? -0.327 -7.790 13.476 1.00 34.72 104 PRO A C 1
ATOM 765 O O . PRO A 1 107 ? -0.436 -6.721 14.095 1.00 33.26 104 PRO A O 1
ATOM 769 N N . ASN A 1 108 ? 0.686 -8.085 12.663 1.00 34.51 105 ASN A N 1
ATOM 770 C CA . ASN A 1 108 ? 1.801 -7.168 12.379 1.00 35.44 105 ASN A CA 1
ATOM 771 C C . ASN A 1 108 ? 1.460 -5.794 11.819 1.00 35.59 105 ASN A C 1
ATOM 772 O O . ASN A 1 108 ? 2.198 -4.825 12.069 1.00 35.34 105 ASN A O 1
ATOM 777 N N . SER A 1 109 ? 0.350 -5.724 11.076 1.00 36.22 106 SER A N 1
ATOM 778 C CA . SER A 1 109 ? -0.107 -4.489 10.440 1.00 36.23 106 SER A CA 1
ATOM 779 C C . SER A 1 109 ? -1.095 -3.730 11.286 1.00 35.44 106 SER A C 1
ATOM 780 O O . SER A 1 109 ? -1.560 -2.692 10.875 1.00 36.63 106 SER A O 1
ATOM 783 N N . ALA A 1 110 ? -1.444 -4.243 12.458 1.00 34.61 107 ALA A N 1
ATOM 784 C CA . ALA A 1 110 ? -2.327 -3.504 13.362 1.00 34.22 107 ALA A CA 1
ATOM 785 C C . ALA A 1 110 ? -1.632 -2.232 13.876 1.00 33.80 107 ALA A C 1
ATOM 786 O O . ALA A 1 110 ? -0.419 -2.223 14.067 1.00 33.62 107 ALA A O 1
ATOM 788 N N . CYS A 1 111 ? -2.397 -1.160 14.066 1.00 33.90 108 CYS A N 1
ATOM 789 C CA . CYS A 1 111 ? -1.894 0.058 14.677 1.00 34.65 108 CYS A CA 1
ATOM 790 C C . CYS A 1 111 ? -1.945 -0.019 16.193 1.00 32.67 108 CYS A C 1
ATOM 791 O O . CYS A 1 111 ? -2.947 -0.441 16.765 1.00 32.29 108 CYS A O 1
ATOM 794 N N . LEU A 1 112 ? -0.880 0.451 16.827 1.00 31.73 109 LEU A N 1
ATOM 795 C CA . LEU A 1 112 ? -0.791 0.574 18.292 1.00 30.87 109 LEU A CA 1
ATOM 796 C C . LEU A 1 112 ? -1.973 1.332 18.893 1.00 30.42 109 LE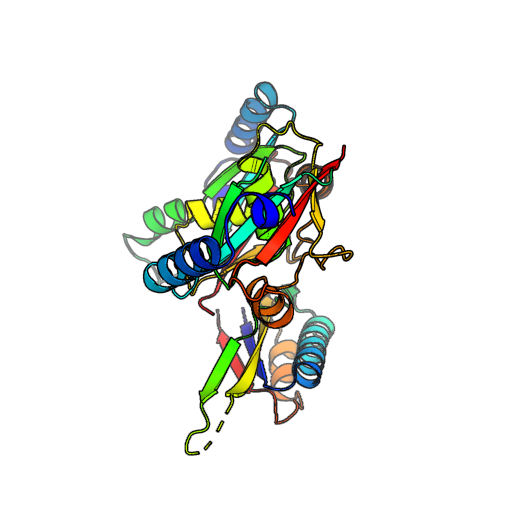U A C 1
ATOM 797 O O . LEU A 1 112 ? -2.493 0.932 19.934 1.00 30.37 109 LEU A O 1
ATOM 802 N N . GLY A 1 113 ? -2.390 2.425 18.251 1.00 30.09 110 GLY A N 1
ATOM 803 C CA . GLY A 1 113 ? -3.555 3.195 18.717 1.00 30.14 110 GLY A CA 1
ATOM 804 C C . GLY A 1 113 ? -4.845 2.392 18.738 1.00 30.59 110 GLY A C 1
ATOM 805 O O . GLY A 1 113 ? -5.661 2.547 19.635 1.00 30.68 110 GLY A O 1
ATOM 806 N N . ASP A 1 114 ? -5.037 1.502 17.765 1.00 31.46 111 ASP A N 1
ATOM 807 C CA . ASP A 1 114 ? -6.234 0.653 17.781 1.00 31.87 111 ASP A CA 1
ATOM 808 C C . ASP A 1 114 ? -6.143 -0.382 18.892 1.00 31.38 111 ASP A C 1
ATOM 809 O O . ASP A 1 114 ? -7.129 -0.668 19.550 1.00 32.05 111 ASP A O 1
ATOM 814 N N . ILE A 1 115 ? -4.954 -0.923 19.121 1.00 30.11 112 ILE A N 1
ATOM 815 C CA . ILE A 1 115 ? -4.767 -1.924 20.184 1.00 30.19 112 ILE A CA 1
ATOM 816 C C . ILE A 1 115 ? -4.927 -1.257 21.544 1.00 29.92 112 ILE A C 1
ATOM 817 O O . ILE A 1 115 ? -5.560 -1.802 22.454 1.00 30.09 112 ILE A O 1
ATOM 822 N N . TYR A 1 116 ? -4.348 -0.068 21.658 1.00 29.78 113 TYR A N 1
ATOM 823 C CA . TYR A 1 116 ? -4.448 0.747 22.857 1.00 30.90 113 TYR A CA 1
ATOM 824 C C . TYR A 1 116 ? -5.897 1.018 23.287 1.00 31.74 113 TYR A C 1
ATOM 825 O O . TYR A 1 116 ? -6.263 0.746 24.435 1.00 31.87 113 TYR A O 1
ATOM 834 N N . ALA A 1 117 ? -6.712 1.540 22.363 1.00 33.08 114 ALA A N 1
ATOM 835 C CA . ALA A 1 117 ? -8.159 1.755 22.587 1.00 34.35 114 ALA A CA 1
ATOM 836 C C . ALA A 1 117 ? -8.880 0.562 23.194 1.00 35.35 114 ALA A C 1
ATOM 837 O O . ALA A 1 117 ? -9.704 0.719 24.099 1.00 36.43 114 ALA A O 1
ATOM 839 N N . ARG A 1 118 ? -8.566 -0.633 22.716 1.00 35.85 115 ARG A N 1
ATOM 840 C CA . ARG A 1 118 ? -9.208 -1.844 23.234 1.00 36.66 115 ARG A CA 1
ATOM 841 C C . ARG A 1 118 ? -8.541 -2.485 24.475 1.00 35.56 115 ARG A C 1
ATOM 842 O O . ARG A 1 118 ? -9.230 -3.155 25.272 1.00 35.88 115 ARG A O 1
ATOM 850 N N . ALA A 1 119 ? -7.226 -2.295 24.644 1.00 33.16 116 ALA A N 1
ATOM 851 C CA . ALA A 1 119 ? -6.476 -3.151 25.589 1.00 31.86 116 ALA A CA 1
ATOM 852 C C . ALA A 1 119 ? -5.709 -2.415 26.658 1.00 30.42 116 ALA A C 1
ATOM 853 O O . ALA A 1 119 ? -5.067 -3.036 27.491 1.00 30.36 116 ALA A O 1
ATOM 855 N N . LYS A 1 120 ? -5.764 -1.098 26.650 1.00 29.84 117 LYS A N 1
ATOM 856 C CA . LYS A 1 120 ? -5.070 -0.347 27.685 1.00 29.69 117 LYS A CA 1
ATOM 857 C C . LYS A 1 120 ? -5.561 -0.706 29.080 1.00 29.88 117 LYS A C 1
ATOM 858 O O . LYS A 1 120 ? -6.739 -1.018 29.305 1.00 30.70 117 LYS A O 1
ATOM 864 N N . ASP A 1 121 ? -4.618 -0.669 30.006 1.00 29.38 118 ASP A N 1
ATOM 865 C CA . ASP A 1 121 ? -4.864 -0.831 31.420 1.00 28.87 118 ASP A CA 1
ATOM 866 C C . ASP A 1 121 ? -5.532 0.421 31.988 1.00 28.42 118 ASP A C 1
ATOM 867 O O . ASP A 1 121 ? -5.377 1.510 31.449 1.00 28.52 118 ASP A O 1
ATOM 872 N N . PRO A 1 122 ? -6.277 0.279 33.096 1.00 28.75 119 PRO A N 1
ATOM 873 C CA . PRO A 1 122 ? -6.732 1.498 33.777 1.00 28.67 119 PRO A CA 1
ATOM 874 C C . PRO A 1 122 ? -5.620 2.514 34.116 1.00 28.54 119 PRO A C 1
ATOM 875 O O . PRO A 1 122 ? -5.915 3.710 34.248 1.00 29.39 119 PRO A O 1
ATOM 879 N N . ASP A 1 123 ? -4.376 2.061 34.287 1.00 27.84 120 ASP A N 1
ATOM 880 C CA . ASP A 1 123 ? -3.291 2.982 34.658 1.00 28.00 120 ASP A CA 1
ATOM 881 C C . ASP A 1 123 ? -2.735 3.750 33.450 1.00 27.56 120 ASP A C 1
ATOM 882 O O . ASP A 1 123 ? -1.856 4.590 33.609 1.00 28.22 120 ASP A O 1
ATOM 887 N N . GLY A 1 124 ? -3.248 3.465 32.256 1.00 26.84 121 GLY A N 1
ATOM 888 C CA . GLY A 1 124 ? -2.825 4.191 31.066 1.00 26.67 121 GLY A CA 1
ATOM 889 C C . GLY A 1 124 ? -1.814 3.489 30.168 1.00 25.83 121 GLY A C 1
ATOM 890 O O . GLY A 1 124 ? -1.664 3.881 29.013 1.00 26.10 121 GLY A O 1
ATOM 891 N N . PHE A 1 125 ? -1.108 2.483 30.680 1.00 25.23 122 PHE A N 1
ATOM 892 C CA . PHE A 1 125 ? -0.117 1.762 29.865 1.00 24.52 122 PHE A CA 1
ATOM 893 C C . PHE A 1 125 ? -0.803 0.699 29.029 1.00 24.64 122 PHE A C 1
ATOM 894 O O . PHE A 1 125 ? -1.830 0.142 29.445 1.00 24.42 122 PHE A O 1
ATOM 902 N N . LEU A 1 126 ? -0.213 0.425 27.860 1.00 23.85 123 LEU A N 1
ATOM 903 C CA . LEU A 1 126 ? -0.462 -0.817 27.129 1.00 23.60 123 LEU A CA 1
ATOM 904 C C . LEU A 1 126 ? 0.605 -1.831 27.592 1.00 23.52 123 LEU A C 1
ATOM 905 O O . LEU A 1 126 ? 1.796 -1.599 27.383 1.00 22.30 123 LEU A O 1
ATOM 910 N N . TYR A 1 127 ? 0.167 -2.899 28.270 1.00 23.86 124 TYR A N 1
ATOM 911 C CA . TYR A 1 127 ? 1.052 -3.935 28.770 1.00 24.17 124 TYR A CA 1
ATOM 912 C C . TYR A 1 127 ? 1.296 -5.006 27.708 1.00 25.12 124 TYR A C 1
ATOM 913 O O . TYR A 1 127 ? 0.360 -5.467 27.062 1.00 25.37 124 TYR A O 1
ATOM 922 N N . VAL A 1 128 ? 2.560 -5.375 27.521 1.00 25.50 125 VAL A N 1
ATOM 923 C CA . VAL A 1 128 ? 2.955 -6.313 26.490 1.00 26.63 125 VAL A CA 1
ATOM 924 C C . VAL A 1 128 ? 3.978 -7.312 27.076 1.00 28.29 125 VAL A C 1
ATOM 925 O O . VAL A 1 128 ? 4.937 -6.918 27.774 1.00 28.02 125 VAL A O 1
ATOM 929 N N . SER A 1 129 ? 3.748 -8.600 26.805 1.00 28.54 126 SER A N 1
ATOM 930 C CA . SER A 1 129 ? 4.701 -9.647 27.094 1.00 29.26 126 SER A CA 1
ATOM 931 C C . SER A 1 129 ? 5.481 -9.929 25.833 1.00 29.46 126 SER A C 1
ATOM 932 O O . SER A 1 129 ? 4.920 -9.996 24.738 1.00 28.89 126 SER A O 1
ATOM 935 N N . TYR A 1 130 ? 6.779 -10.117 26.000 1.00 29.62 127 TYR A N 1
ATOM 936 C CA . TYR A 1 130 ? 7.606 -10.500 24.893 1.00 31.24 127 TYR A CA 1
ATOM 937 C C . TYR A 1 130 ? 8.397 -11.773 25.203 1.00 32.51 127 TYR A C 1
ATOM 938 O O . TYR A 1 130 ? 8.849 -11.999 26.341 1.00 32.81 127 TYR A O 1
ATOM 947 N N . GLY A 1 131 ? 8.550 -12.603 24.186 1.00 34.13 128 GLY A N 1
ATOM 948 C CA . GLY A 1 131 ? 9.480 -13.723 24.257 1.00 36.50 128 GLY A CA 1
ATOM 949 C C . GLY A 1 131 ? 10.513 -13.594 23.153 1.00 38.07 128 GLY A C 1
ATOM 950 O O . GLY A 1 131 ? 10.203 -13.151 22.052 1.00 38.33 128 GLY A O 1
ATOM 951 N N . VAL A 1 132 ? 11.747 -13.963 23.452 1.00 39.66 129 VAL A N 1
ATOM 952 C CA . VAL A 1 132 ? 12.801 -14.017 22.454 1.00 41.27 129 VAL A CA 1
ATOM 953 C C . VAL A 1 132 ? 13.027 -15.482 22.089 1.00 43.70 129 VAL A C 1
ATOM 954 O O . VAL A 1 132 ? 13.150 -16.335 22.967 1.00 43.73 129 VAL A O 1
ATOM 958 N N . GLU A 1 133 ? 13.063 -15.786 20.798 1.00 46.51 130 GLU A N 1
ATOM 959 C CA . GLU A 1 133 ? 13.402 -17.148 20.390 1.00 50.17 130 GLU A CA 1
ATOM 960 C C . GLU A 1 133 ? 14.676 -17.243 19.552 1.00 51.63 130 GLU A C 1
ATOM 961 O O . GLU A 1 133 ? 14.906 -16.440 18.664 1.00 51.48 130 GLU A O 1
ATOM 967 N N . ASN A 1 134 ? 15.510 -18.226 19.871 1.00 54.36 131 ASN A N 1
ATOM 968 C CA . ASN A 1 134 ? 16.822 -18.351 19.242 1.00 56.74 131 ASN A CA 1
ATOM 969 C C . ASN A 1 134 ? 16.784 -19.379 18.090 1.00 58.32 131 ASN A C 1
ATOM 970 O O . ASN A 1 134 ? 17.469 -20.398 18.127 1.00 58.66 131 ASN A O 1
ATOM 975 N N . THR A 1 135 ? 15.957 -19.064 17.079 1.00 59.26 132 THR A N 1
ATOM 976 C CA . THR A 1 135 ? 15.746 -19.865 15.855 1.00 60.81 132 THR A CA 1
ATOM 977 C C . THR A 1 135 ? 16.777 -20.974 15.640 1.00 62.21 132 THR A C 1
ATOM 978 O O . THR A 1 135 ? 17.631 -20.878 14.762 1.00 63.32 132 THR A O 1
ATOM 982 N N . TYR B 1 8 ? 14.082 -0.133 -15.292 1.00 40.75 5 TYR B N 1
ATOM 983 C CA . TYR B 1 8 ? 14.681 0.726 -14.215 1.00 39.83 5 TYR B CA 1
ATOM 984 C C . TYR B 1 8 ? 15.782 1.654 -14.750 1.00 40.13 5 TYR B C 1
ATOM 985 O O . TYR B 1 8 ? 16.587 1.242 -15.586 1.00 40.61 5 TYR B O 1
ATOM 994 N N . ARG B 1 9 ? 15.799 2.901 -14.274 1.00 40.00 6 ARG B N 1
ATOM 995 C CA . ARG B 1 9 ? 16.669 3.944 -14.829 1.00 40.44 6 ARG B CA 1
ATOM 996 C C . ARG B 1 9 ? 18.111 3.554 -14.645 1.00 37.75 6 ARG B C 1
ATOM 997 O O . ARG B 1 9 ? 18.948 3.774 -15.530 1.00 37.86 6 ARG B O 1
ATOM 1005 N N . TYR B 1 10 ? 18.384 2.963 -13.484 1.00 34.92 7 TYR B N 1
ATOM 1006 C CA . TYR B 1 10 ? 19.721 2.534 -13.107 1.00 33.30 7 TYR B CA 1
ATOM 1007 C C . TYR B 1 10 ? 20.342 1.543 -14.078 1.00 31.54 7 TYR B C 1
ATOM 1008 O O . TYR B 1 10 ? 21.550 1.505 -14.227 1.00 31.37 7 TYR B O 1
ATOM 1017 N N . GLN B 1 11 ? 19.499 0.706 -14.671 1.00 30.59 8 GLN B N 1
ATOM 1018 C CA . GLN B 1 11 ? 19.906 -0.266 -15.679 1.00 30.86 8 GLN B CA 1
ATOM 1019 C C . GLN B 1 11 ? 20.329 0.451 -16.972 1.00 30.97 8 GLN B C 1
ATOM 1020 O O . GLN B 1 11 ? 21.113 -0.077 -17.747 1.00 31.31 8 GLN B O 1
ATOM 1026 N N . TYR B 1 12 ? 19.819 1.658 -17.190 1.00 31.61 9 TYR B N 1
ATOM 1027 C CA . TYR B 1 12 ? 20.189 2.446 -18.375 1.00 33.46 9 TYR B CA 1
ATOM 1028 C C . TYR B 1 12 ? 21.367 3.413 -18.174 1.00 32.50 9 TYR B C 1
ATOM 1029 O O . TYR B 1 12 ? 22.026 3.801 -19.131 1.00 32.07 9 TYR B O 1
ATOM 1038 N N . THR B 1 13 ? 21.638 3.775 -16.920 1.00 30.98 10 THR B N 1
ATOM 1039 C CA . THR B 1 13 ? 22.659 4.765 -16.639 1.00 32.00 10 THR B CA 1
ATOM 1040 C C . THR B 1 13 ? 23.996 4.131 -16.191 1.00 30.81 10 THR B C 1
ATOM 1041 O O . THR B 1 13 ? 25.019 4.793 -16.186 1.00 30.89 10 THR B O 1
ATOM 1045 N N . ARG B 1 14 ? 23.951 2.856 -15.809 1.00 29.12 11 ARG B N 1
ATOM 1046 C CA . ARG B 1 14 ? 25.110 2.109 -15.362 1.00 28.82 11 ARG B CA 1
ATOM 1047 C C . ARG B 1 14 ? 25.194 0.882 -16.230 1.00 27.34 11 ARG B C 1
ATOM 1048 O O . ARG B 1 14 ? 24.194 0.238 -16.440 1.00 27.48 11 ARG B O 1
ATOM 1056 N N . SER B 1 15 ? 26.372 0.582 -16.764 1.00 26.82 12 SER B N 1
ATOM 1057 C CA . SER B 1 15 ? 26.557 -0.578 -17.621 1.00 25.78 12 SER B CA 1
ATOM 1058 C C . SER B 1 15 ? 26.312 -1.831 -16.816 1.00 25.03 12 SER B C 1
ATOM 1059 O O . SER B 1 15 ? 26.505 -1.843 -15.605 1.00 24.66 12 SER B O 1
ATOM 1062 N N . PHE B 1 16 ? 25.856 -2.889 -17.476 1.00 25.75 13 PHE B N 1
ATOM 1063 C CA . PHE B 1 16 ? 25.625 -4.169 -16.779 1.00 25.76 13 PHE B CA 1
ATOM 1064 C C . PHE B 1 16 ? 26.914 -4.603 -16.052 1.00 25.75 13 PHE B C 1
ATOM 1065 O O . PHE B 1 16 ? 26.865 -5.065 -14.921 1.00 26.77 13 PHE B O 1
ATOM 1073 N N . ALA B 1 17 ? 28.062 -4.425 -16.683 1.00 26.37 14 ALA B N 1
ATOM 1074 C CA . ALA B 1 17 ? 29.316 -4.852 -16.064 1.00 27.87 14 ALA B CA 1
ATOM 1075 C C . ALA B 1 17 ? 29.594 -4.132 -14.730 1.00 28.44 14 ALA B C 1
ATOM 1076 O O . ALA B 1 17 ? 29.992 -4.780 -13.763 1.00 28.98 14 ALA B O 1
ATOM 1078 N N . GLU B 1 18 ? 29.377 -2.811 -14.676 1.00 29.06 15 GLU B N 1
ATOM 1079 C CA . GLU B 1 18 ? 29.525 -2.070 -13.421 1.00 30.55 15 GLU B CA 1
ATOM 1080 C C . GLU B 1 18 ? 28.539 -2.491 -12.340 1.00 29.20 15 GLU B C 1
ATOM 1081 O O . GLU B 1 18 ? 28.902 -2.583 -11.157 1.00 29.00 15 GLU B O 1
ATOM 1087 N N . ARG B 1 19 ? 27.305 -2.796 -12.753 1.00 28.00 16 ARG B N 1
ATOM 1088 C CA . ARG B 1 19 ? 26.277 -3.233 -11.823 1.00 26.32 16 ARG B CA 1
ATOM 1089 C C . ARG B 1 19 ? 26.601 -4.609 -11.246 1.00 26.21 16 ARG B C 1
ATOM 1090 O O . ARG B 1 19 ? 26.451 -4.832 -10.070 1.00 25.20 16 ARG B O 1
ATOM 1098 N N . ALA B 1 20 ? 26.999 -5.537 -12.108 1.00 27.72 17 ALA B N 1
ATOM 1099 C CA . ALA B 1 20 ? 27.493 -6.866 -11.696 1.00 28.97 17 ALA B CA 1
ATOM 1100 C C . ALA B 1 20 ? 28.625 -6.724 -10.667 1.00 30.21 17 ALA B C 1
ATOM 1101 O O . ALA B 1 20 ? 28.646 -7.410 -9.648 1.00 31.22 17 ALA B O 1
ATOM 1103 N N . LYS B 1 21 ? 29.539 -5.807 -10.925 1.00 31.42 18 LYS B N 1
ATOM 1104 C CA . LYS B 1 21 ? 30.649 -5.529 -10.015 1.00 34.47 18 LYS B CA 1
ATOM 1105 C C . LYS B 1 21 ? 30.175 -5.060 -8.634 1.00 34.49 18 LYS B C 1
ATOM 1106 O O . LYS B 1 21 ? 30.692 -5.517 -7.618 1.00 35.36 18 LYS B O 1
ATOM 1112 N N . GLU B 1 22 ? 29.205 -4.147 -8.594 1.00 33.94 19 GLU B N 1
ATOM 1113 C CA . GLU B 1 22 ? 28.705 -3.631 -7.313 1.00 35.05 19 GLU B CA 1
ATOM 1114 C C . GLU B 1 22 ? 28.106 -4.734 -6.461 1.00 34.69 19 GLU B C 1
ATOM 1115 O O . GLU B 1 22 ? 28.379 -4.811 -5.267 1.00 35.85 19 GLU B O 1
ATOM 1121 N N . THR B 1 23 ? 27.271 -5.571 -7.067 1.00 33.85 20 THR B N 1
ATOM 1122 C CA . THR B 1 23 ? 26.604 -6.628 -6.299 1.00 34.43 20 THR B CA 1
ATOM 1123 C C . THR B 1 23 ? 27.560 -7.743 -5.869 1.00 36.97 20 THR B C 1
ATOM 1124 O O . THR B 1 23 ? 27.444 -8.258 -4.759 1.00 37.62 20 THR B O 1
ATOM 1128 N N . GLU B 1 24 ? 28.500 -8.115 -6.742 1.00 38.87 21 GLU B N 1
ATOM 1129 C CA . GLU B 1 24 ? 29.477 -9.143 -6.413 1.00 42.19 21 GLU B CA 1
ATOM 1130 C C . GLU B 1 24 ? 30.282 -8.683 -5.204 1.00 44.23 21 GLU B C 1
ATOM 1131 O O . GLU B 1 24 ? 30.491 -9.446 -4.248 1.00 45.87 21 GLU B O 1
ATOM 1137 N N . SER B 1 25 ? 30.657 -7.409 -5.225 1.00 44.48 22 SER B N 1
ATOM 1138 C CA . SER B 1 25 ? 31.391 -6.767 -4.155 1.00 46.70 22 SER B CA 1
ATOM 1139 C C . SER B 1 25 ? 30.597 -6.640 -2.831 1.00 47.40 22 SER B C 1
ATOM 1140 O O . SER B 1 25 ? 31.121 -6.952 -1.762 1.00 49.34 22 SER B O 1
ATOM 1143 N N . ALA B 1 26 ? 29.340 -6.208 -2.890 1.00 46.16 23 ALA B N 1
ATOM 1144 C CA . ALA B 1 26 ? 28.492 -6.188 -1.689 1.00 46.46 23 ALA B CA 1
ATOM 1145 C C . ALA B 1 26 ? 28.237 -7.586 -1.103 1.00 48.09 23 ALA B C 1
ATOM 1146 O O . ALA B 1 26 ? 28.074 -7.724 0.116 1.00 49.07 23 ALA B O 1
ATOM 1148 N N . ARG B 1 27 ? 28.207 -8.618 -1.950 1.00 48.53 24 ARG B N 1
ATOM 1149 C CA . ARG B 1 27 ? 27.917 -9.969 -1.471 1.00 51.37 24 ARG B CA 1
ATOM 1150 C C . ARG B 1 27 ? 29.147 -10.679 -0.893 1.00 54.50 24 ARG B C 1
ATOM 1151 O O . ARG B 1 27 ? 29.008 -11.607 -0.082 1.00 55.48 24 ARG B O 1
ATOM 1159 N N . LEU B 1 28 ? 30.340 -10.215 -1.278 1.00 55.37 25 LEU B N 1
ATOM 1160 C CA . LEU B 1 28 ? 31.555 -10.619 -0.593 1.00 58.84 25 LEU B CA 1
ATOM 1161 C C . LEU B 1 28 ? 31.606 -10.017 0.817 1.00 60.23 25 LEU B C 1
ATOM 1162 O O . LEU B 1 28 ? 31.759 -10.755 1.780 1.00 62.46 25 LEU B O 1
ATOM 1167 N N . ARG B 1 29 ? 31.437 -8.699 0.945 1.00 59.40 26 ARG B N 1
ATOM 1168 C CA . ARG B 1 29 ? 31.421 -8.049 2.271 1.00 60.87 26 ARG B CA 1
ATOM 1169 C C . ARG B 1 29 ? 30.247 -8.462 3.148 1.00 60.00 26 ARG B C 1
ATOM 1170 O O . ARG B 1 29 ? 30.371 -8.459 4.371 1.00 61.53 26 ARG B O 1
ATOM 1178 N N . TYR B 1 30 ? 29.106 -8.783 2.527 1.00 57.41 27 TYR B N 1
ATOM 1179 C CA . TYR B 1 30 ? 27.883 -9.130 3.265 1.00 56.21 27 TYR B CA 1
ATOM 1180 C C . TYR B 1 30 ? 27.161 -10.343 2.706 1.00 54.73 27 TYR B C 1
ATOM 1181 O O . TYR B 1 30 ? 26.077 -10.201 2.149 1.00 52.09 27 TYR B O 1
ATOM 1190 N N . PRO B 1 31 ? 27.727 -11.546 2.897 1.00 56.45 28 PRO B N 1
ATOM 1191 C CA . PRO B 1 31 ? 27.177 -12.752 2.273 1.00 56.21 28 PRO B CA 1
ATOM 1192 C C . PRO B 1 31 ? 25.748 -13.094 2.691 1.00 55.28 28 PRO B C 1
ATOM 1193 O O . PRO B 1 31 ? 25.074 -13.842 1.984 1.00 54.81 28 PRO B O 1
ATOM 1197 N N . LYS B 1 32 ? 25.289 -12.565 3.822 1.00 55.11 29 LYS B N 1
ATOM 1198 C CA . LYS B 1 32 ? 23.922 -12.833 4.265 1.00 54.08 29 LYS B CA 1
ATOM 1199 C C . LYS B 1 32 ? 23.010 -11.619 4.081 1.00 51.03 29 LYS B C 1
ATOM 1200 O O . LYS B 1 32 ? 21.991 -11.460 4.769 1.00 50.93 29 LYS B O 1
ATOM 1206 N N . HIS B 1 33 ? 23.405 -10.755 3.153 1.00 48.72 30 HIS B N 1
ATOM 1207 C CA . HIS B 1 33 ? 22.619 -9.587 2.793 1.00 45.92 30 HIS B CA 1
ATOM 1208 C C . HIS B 1 33 ? 22.285 -9.567 1.308 1.00 43.76 30 HIS B C 1
ATOM 1209 O O . HIS B 1 33 ? 23.058 -10.021 0.448 1.00 44.41 30 HIS B O 1
ATOM 1216 N N . ILE B 1 34 ? 21.107 -9.039 1.026 1.00 41.58 31 ILE B N 1
ATOM 1217 C CA . ILE B 1 34 ? 20.585 -8.969 -0.323 1.00 39.42 31 ILE B CA 1
ATOM 1218 C C . ILE B 1 34 ? 20.669 -7.531 -0.825 1.00 36.92 31 ILE B C 1
ATOM 1219 O O . ILE B 1 34 ? 20.223 -6.623 -0.127 1.00 36.39 31 ILE B O 1
ATOM 1224 N N . PRO B 1 35 ? 21.285 -7.320 -2.015 1.00 35.37 32 PRO B N 1
ATOM 1225 C CA . PRO B 1 35 ? 21.357 -5.987 -2.608 1.00 33.82 32 PRO B CA 1
ATOM 1226 C C . PRO B 1 35 ? 20.046 -5.603 -3.285 1.00 31.61 32 PRO B C 1
ATOM 1227 O O . PRO B 1 35 ? 19.497 -6.360 -4.078 1.00 30.82 32 PRO B O 1
ATOM 1231 N N . ILE B 1 36 ? 19.543 -4.428 -2.946 1.00 31.61 33 ILE B N 1
ATOM 1232 C CA . ILE B 1 36 ? 18.241 -4.012 -3.398 1.00 30.98 33 ILE B CA 1
ATOM 1233 C C . ILE B 1 36 ? 18.484 -2.702 -4.074 1.00 31.45 33 ILE B C 1
ATOM 1234 O O . ILE B 1 36 ? 19.153 -1.846 -3.512 1.00 33.35 33 ILE B O 1
ATOM 1239 N N . LEU B 1 37 ? 17.991 -2.568 -5.304 1.00 31.02 34 LEU B N 1
ATOM 1240 C CA . LEU B 1 37 ? 17.986 -1.301 -5.989 1.00 31.05 34 LEU B CA 1
ATOM 1241 C C . LEU B 1 37 ? 16.566 -0.780 -5.947 1.00 32.23 34 LEU B C 1
ATOM 1242 O O . LEU B 1 37 ? 15.622 -1.416 -6.414 1.00 31.29 34 LEU B O 1
ATOM 1247 N N . CYS B 1 38 ? 16.430 0.414 -5.390 1.00 34.78 35 CYS B N 1
ATOM 1248 C CA . CYS B 1 38 ? 15.132 0.986 -5.103 1.00 36.93 35 CYS B CA 1
ATOM 1249 C C . CYS B 1 38 ? 14.882 2.261 -5.927 1.00 38.03 35 CYS B C 1
ATOM 1250 O O . CYS B 1 38 ? 15.678 3.184 -5.877 1.00 39.37 35 CYS B O 1
ATOM 1253 N N . GLU B 1 39 ? 13.813 2.285 -6.718 1.00 38.94 36 GLU B N 1
ATOM 1254 C CA . GLU B 1 39 ? 13.406 3.472 -7.474 1.00 42.19 36 GLU B CA 1
ATOM 1255 C C . GLU B 1 39 ? 11.922 3.793 -7.239 1.00 43.15 36 GLU B C 1
ATOM 1256 O O . GLU B 1 39 ? 11.128 2.888 -7.016 1.00 41.62 36 GLU B O 1
ATOM 1262 N N . PRO B 1 40 ? 11.548 5.089 -7.286 1.00 46.06 37 PRO B N 1
ATOM 1263 C CA . PRO B 1 40 ? 10.138 5.516 -7.301 1.00 48.28 37 PRO B CA 1
ATOM 1264 C C . PRO B 1 40 ? 9.340 4.907 -8.443 1.00 49.55 37 PRO B C 1
ATOM 1265 O O . PRO B 1 40 ? 9.860 4.819 -9.545 1.00 50.49 37 PRO B O 1
ATOM 1269 N N . THR B 1 41 ? 8.105 4.478 -8.184 1.00 50.80 38 THR B N 1
ATOM 1270 C CA . THR B 1 41 ? 7.179 4.093 -9.261 1.00 53.44 38 THR B CA 1
ATOM 1271 C C . THR B 1 41 ? 6.922 5.371 -10.047 1.00 56.87 38 THR B C 1
ATOM 1272 O O . THR B 1 41 ? 6.363 6.322 -9.501 1.00 58.78 38 THR B O 1
ATOM 1276 N N . SER B 1 42 ? 7.342 5.400 -11.313 1.00 58.74 39 SER B N 1
ATOM 1277 C CA . SER B 1 42 ? 7.541 6.666 -12.055 1.00 61.51 39 SER B CA 1
ATOM 1278 C C . SER B 1 42 ? 7.039 7.927 -11.356 1.00 63.20 39 SER B C 1
ATOM 1279 O O . SER B 1 42 ? 5.835 8.131 -11.218 1.00 65.07 39 SER B O 1
ATOM 1282 N N . ASP B 1 66 ? 16.288 8.439 -9.305 1.00 66.50 63 ASP B N 1
ATOM 1283 C CA . ASP B 1 66 ? 16.144 8.579 -7.855 1.00 66.29 63 ASP B CA 1
ATOM 1284 C C . ASP B 1 66 ? 16.417 7.235 -7.147 1.00 63.33 63 ASP B C 1
ATOM 1285 O O . ASP B 1 66 ? 15.744 6.869 -6.173 1.00 63.18 63 ASP B O 1
ATOM 1290 N N . CYS B 1 67 ? 17.425 6.520 -7.647 1.00 61.01 64 CYS B N 1
ATOM 1291 C CA . CYS B 1 67 ? 17.836 5.219 -7.111 1.00 57.87 64 CYS B CA 1
ATOM 1292 C C . CYS B 1 67 ? 18.502 5.338 -5.748 1.00 56.54 64 CYS B C 1
ATOM 1293 O O . CYS B 1 67 ? 19.197 6.316 -5.459 1.00 58.58 64 CYS B O 1
ATOM 1296 N N . ASN B 1 68 ? 18.269 4.327 -4.925 1.00 53.01 65 ASN B N 1
ATOM 1297 C CA . ASN B 1 68 ? 19.001 4.080 -3.704 1.00 50.78 65 ASN B CA 1
ATOM 1298 C C . ASN B 1 68 ? 19.321 2.590 -3.655 1.00 47.64 65 ASN B C 1
ATOM 1299 O O . ASN B 1 68 ? 18.545 1.756 -4.143 1.00 45.28 65 ASN B O 1
ATOM 1304 N N . LYS B 1 69 ? 20.471 2.270 -3.066 1.00 46.06 66 LYS B N 1
ATOM 1305 C CA . LYS B 1 69 ? 20.917 0.892 -2.901 1.00 43.30 66 LYS B CA 1
ATOM 1306 C C . LYS B 1 69 ? 20.863 0.545 -1.439 1.00 42.30 66 LYS B C 1
ATOM 1307 O O . LYS B 1 69 ? 21.312 1.317 -0.597 1.00 43.95 66 LYS B O 1
ATOM 1313 N N . PHE B 1 70 ? 20.329 -0.629 -1.151 1.00 39.71 67 PHE B N 1
ATOM 1314 C CA . PHE B 1 70 ? 20.214 -1.123 0.199 1.00 39.37 67 PHE B CA 1
ATOM 1315 C C . PHE B 1 70 ? 20.774 -2.531 0.323 1.00 39.05 67 PHE B C 1
ATOM 1316 O O . PHE B 1 70 ? 20.862 -3.278 -0.652 1.00 38.56 67 PHE B O 1
ATOM 1324 N N . LEU B 1 71 ? 21.177 -2.879 1.530 1.00 39.68 68 LEU B N 1
ATOM 1325 C CA . LEU B 1 71 ? 21.552 -4.245 1.837 1.00 39.96 68 LEU B CA 1
ATOM 1326 C C . LEU B 1 71 ? 20.590 -4.724 2.900 1.00 40.18 68 LEU B C 1
ATOM 1327 O O . LEU B 1 71 ? 20.368 -4.050 3.910 1.00 40.43 68 LEU B O 1
ATOM 1332 N N . LEU B 1 72 ? 19.977 -5.870 2.648 1.00 39.52 69 LEU B N 1
ATOM 1333 C CA . LEU B 1 72 ? 18.953 -6.343 3.546 1.00 40.19 69 LEU B CA 1
ATOM 1334 C C . LEU B 1 72 ? 19.236 -7.729 4.026 1.00 41.21 69 LEU B C 1
ATOM 1335 O O . LEU B 1 72 ? 19.557 -8.605 3.220 1.00 40.58 69 LEU B O 1
ATOM 1340 N N . PRO B 1 73 ? 19.132 -7.935 5.355 1.00 43.05 70 PRO B N 1
ATOM 1341 C CA . PRO B 1 73 ? 19.398 -9.269 5.865 1.00 44.95 70 PRO B CA 1
ATOM 1342 C C . PRO B 1 73 ? 18.550 -10.212 5.037 1.00 44.18 70 PRO B C 1
ATOM 1343 O O . PRO B 1 73 ? 17.391 -9.903 4.762 1.00 42.18 70 PRO B O 1
ATOM 1347 N N . GLU B 1 74 ? 19.130 -11.320 4.591 1.00 45.51 71 GLU B N 1
ATOM 1348 C CA . GLU B 1 74 ? 18.378 -12.270 3.781 1.00 45.92 71 GLU B CA 1
ATOM 1349 C C . GLU B 1 74 ? 17.158 -12.853 4.530 1.00 46.15 71 GLU B C 1
ATOM 1350 O O . GLU B 1 74 ? 16.273 -13.473 3.925 1.00 45.65 71 GLU B O 1
ATOM 1356 N N . THR B 1 75 ? 17.114 -12.629 5.840 1.00 46.71 72 THR B N 1
ATOM 1357 C CA . THR B 1 75 ? 16.026 -13.121 6.672 1.00 48.09 72 THR B CA 1
ATOM 1358 C C . THR B 1 75 ? 14.891 -12.097 6.879 1.00 45.78 72 THR B C 1
ATOM 1359 O O . THR B 1 75 ? 13.819 -12.449 7.378 1.00 45.56 72 THR B O 1
ATOM 1363 N N . ALA B 1 76 ? 15.125 -10.840 6.500 1.00 43.58 73 ALA B N 1
ATOM 1364 C CA . ALA B 1 76 ? 14.104 -9.804 6.631 1.00 41.63 73 ALA B CA 1
ATOM 1365 C C . ALA B 1 76 ? 12.903 -10.103 5.740 1.00 39.80 73 ALA B C 1
ATOM 1366 O O . ALA B 1 76 ? 13.042 -10.732 4.706 1.00 39.68 73 ALA B O 1
ATOM 1368 N N . THR B 1 77 ? 11.721 -9.672 6.162 1.00 39.09 74 THR B N 1
ATOM 1369 C CA . THR B 1 77 ? 10.509 -9.810 5.341 1.00 37.50 74 THR B CA 1
ATOM 1370 C C . THR B 1 77 ? 10.246 -8.522 4.564 1.00 35.65 74 THR B C 1
ATOM 1371 O O . THR B 1 77 ? 10.910 -7.502 4.795 1.00 34.24 74 THR B O 1
ATOM 1375 N N . VAL B 1 78 ? 9.291 -8.596 3.634 1.00 35.12 75 VAL B N 1
ATOM 1376 C CA . VAL B 1 78 ? 8.877 -7.450 2.813 1.00 34.46 75 VAL B CA 1
ATOM 1377 C C . VAL B 1 78 ? 8.374 -6.344 3.741 1.00 35.24 75 VAL B C 1
ATOM 1378 O O . VAL B 1 78 ? 8.707 -5.166 3.577 1.00 35.22 75 VAL B O 1
ATOM 1382 N N . MET B 1 79 ? 7.565 -6.746 4.712 1.00 36.23 76 MET B N 1
ATOM 1383 C CA . MET B 1 79 ? 7.065 -5.853 5.743 1.00 38.01 76 MET B CA 1
ATOM 1384 C C . MET B 1 79 ? 8.173 -5.119 6.513 1.00 37.66 76 MET B C 1
ATOM 1385 O O . MET B 1 79 ? 8.136 -3.900 6.634 1.00 37.63 76 MET B O 1
ATOM 1390 N N . GLU B 1 80 ? 9.147 -5.859 7.018 1.00 38.09 77 GLU B N 1
ATOM 1391 C CA . GLU B 1 80 ? 10.294 -5.245 7.698 1.00 39.58 77 GLU B CA 1
ATOM 1392 C C . GLU B 1 80 ? 11.004 -4.240 6.822 1.00 38.13 77 GLU B C 1
ATOM 1393 O O . GLU B 1 80 ? 11.246 -3.112 7.251 1.00 38.15 77 GLU B O 1
ATOM 1399 N N . PHE B 1 81 ? 11.323 -4.660 5.596 1.00 37.37 78 PHE B N 1
ATOM 1400 C CA . PHE B 1 81 ? 11.881 -3.770 4.574 1.00 36.80 78 PHE B CA 1
ATOM 1401 C C . PHE B 1 81 ? 11.042 -2.517 4.326 1.00 36.99 78 PHE B C 1
ATOM 1402 O O . PHE B 1 81 ? 11.594 -1.427 4.333 1.00 37.25 78 PHE B O 1
ATOM 1410 N N . MET B 1 82 ? 9.729 -2.655 4.119 1.00 37.06 79 MET B N 1
ATOM 1411 C CA . MET B 1 82 ? 8.846 -1.459 4.000 1.00 39.36 79 MET B CA 1
ATOM 1412 C C . MET B 1 82 ? 8.897 -0.513 5.225 1.00 40.26 79 MET B C 1
ATOM 1413 O O . MET B 1 82 ? 8.815 0.698 5.074 1.00 40.11 79 MET B O 1
ATOM 1418 N N . MET B 1 83 ? 9.005 -1.084 6.426 1.00 41.15 80 MET B N 1
ATOM 1419 C CA . MET B 1 83 ? 9.064 -0.294 7.645 1.00 43.34 80 MET B CA 1
ATOM 1420 C C . MET B 1 83 ? 10.414 0.430 7.796 1.00 44.96 80 MET B C 1
ATOM 1421 O O . MET B 1 83 ? 10.460 1.611 8.180 1.00 45.62 80 MET B O 1
ATOM 1426 N N . ALA B 1 84 ? 11.498 -0.285 7.494 1.00 45.24 81 ALA B N 1
ATOM 1427 C CA . ALA B 1 84 ? 12.842 0.311 7.422 1.00 47.19 81 ALA B CA 1
ATOM 1428 C C . ALA B 1 84 ? 12.882 1.438 6.396 1.00 48.11 81 ALA B C 1
ATOM 1429 O O . ALA B 1 84 ? 13.382 2.515 6.678 1.00 50.01 81 ALA B O 1
ATOM 1431 N N . LEU B 1 85 ? 12.331 1.182 5.213 1.00 48.26 82 LEU B N 1
ATOM 1432 C CA . LEU B 1 85 ? 12.269 2.161 4.131 1.00 49.88 82 LEU B CA 1
ATOM 1433 C C . LEU B 1 85 ? 11.449 3.392 4.506 1.00 51.53 82 LEU B C 1
ATOM 1434 O O . LEU B 1 85 ? 11.741 4.503 4.053 1.00 52.46 82 LEU B O 1
ATOM 1439 N N . ARG B 1 86 ? 10.427 3.189 5.330 1.00 52.77 83 ARG B N 1
ATOM 1440 C CA . ARG B 1 86 ? 9.568 4.281 5.794 1.00 55.20 83 ARG B CA 1
ATOM 1441 C C . ARG B 1 86 ? 10.352 5.292 6.639 1.00 58.15 83 ARG B C 1
ATOM 1442 O O . ARG B 1 86 ? 10.296 6.496 6.366 1.00 59.40 83 ARG B O 1
ATOM 1450 N N . GLN B 1 87 ? 11.077 4.791 7.648 1.00 59.89 84 GLN B N 1
ATOM 1451 C CA . GLN B 1 87 ? 12.014 5.593 8.461 1.00 63.72 84 GLN B CA 1
ATOM 1452 C C . GLN B 1 87 ? 13.029 6.330 7.598 1.00 64.49 84 GLN B C 1
ATOM 1453 O O . GLN B 1 87 ? 13.230 7.533 7.736 1.00 66.82 84 GLN B O 1
ATOM 1459 N N . ARG B 1 88 ? 13.676 5.578 6.716 1.00 63.52 85 ARG B N 1
ATOM 1460 C CA . ARG B 1 88 ? 14.677 6.102 5.791 1.00 64.45 85 ARG B CA 1
ATOM 1461 C C . ARG B 1 88 ? 14.255 7.415 5.118 1.00 65.58 85 ARG B C 1
ATOM 1462 O O . ARG B 1 88 ? 15.101 8.250 4.796 1.00 67.19 85 ARG B O 1
ATOM 1470 N N . LEU B 1 89 ? 12.949 7.582 4.913 1.00 65.19 86 LEU B N 1
ATOM 1471 C CA . LEU B 1 89 ? 12.382 8.763 4.257 1.00 66.48 86 LEU B CA 1
ATOM 1472 C C . LEU B 1 89 ? 11.733 9.701 5.274 1.00 68.58 86 LEU B C 1
ATOM 1473 O O . LEU B 1 89 ? 11.310 9.274 6.352 1.00 68.41 86 LEU B O 1
ATOM 1478 N N . LEU B 1 90 ? 11.656 10.985 4.934 1.00 71.11 87 LEU B N 1
ATOM 1479 C CA . LEU B 1 90 ? 10.939 11.948 5.779 1.00 73.64 87 LEU B CA 1
ATOM 1480 C C . LEU B 1 90 ? 9.430 11.793 5.566 1.00 72.45 87 LEU B C 1
ATOM 1481 O O . LEU B 1 90 ? 8.770 12.657 4.972 1.00 73.90 87 LEU B O 1
ATOM 1486 N N . LEU B 1 91 ? 8.905 10.663 6.038 1.00 70.03 88 LEU B N 1
ATOM 1487 C CA . LEU B 1 91 ? 7.483 10.365 5.934 1.00 68.72 88 LEU B CA 1
ATOM 1488 C C . LEU B 1 91 ? 6.749 10.761 7.195 1.00 69.72 88 LEU B C 1
ATOM 1489 O O . LEU B 1 91 ? 7.147 10.390 8.300 1.00 70.13 88 LEU B O 1
ATOM 1494 N N . GLU B 1 92 ? 5.671 11.512 7.024 1.00 70.31 89 GLU B N 1
ATOM 1495 C CA . GLU B 1 92 ? 4.834 11.889 8.149 1.00 71.08 89 GLU B CA 1
ATOM 1496 C C . GLU B 1 92 ? 3.906 10.736 8.514 1.00 68.14 89 GLU B C 1
ATOM 1497 O O . GLU B 1 92 ? 3.577 9.907 7.662 1.00 65.82 89 GLU B O 1
ATOM 1503 N N . GLU B 1 93 ? 3.512 10.685 9.787 1.00 67.90 90 GLU B N 1
ATOM 1504 C CA . GLU B 1 93 ? 2.605 9.662 10.302 1.00 65.55 90 GLU B CA 1
ATOM 1505 C C . GLU B 1 93 ? 1.315 9.603 9.479 1.00 64.19 90 GLU B C 1
ATOM 1506 O O . GLU B 1 93 ? 0.795 10.631 9.036 1.00 65.72 90 GLU B O 1
ATOM 1512 N N . GLY B 1 94 ? 0.813 8.394 9.262 1.00 61.04 91 GLY B N 1
ATOM 1513 C CA . GLY B 1 94 ? -0.342 8.202 8.389 1.00 59.60 91 GLY B CA 1
ATOM 1514 C C . GLY B 1 94 ? 0.027 7.809 6.965 1.00 57.51 91 GLY B C 1
ATOM 1515 O O . GLY B 1 94 ? -0.782 7.193 6.272 1.00 56.70 91 GLY B O 1
ATOM 1516 N N . GLN B 1 95 ? 1.239 8.182 6.534 1.00 56.70 92 GLN B N 1
ATOM 1517 C CA . GLN B 1 95 ? 1.793 7.815 5.225 1.00 54.58 92 GLN B CA 1
ATOM 1518 C C . GLN B 1 95 ? 2.530 6.481 5.291 1.00 51.20 92 GLN B C 1
ATOM 1519 O O . GLN B 1 95 ? 3.377 6.271 6.155 1.00 51.47 92 GLN B O 1
ATOM 1525 N N . ALA B 1 96 ? 2.202 5.587 4.366 1.00 48.14 93 ALA B N 1
ATOM 1526 C CA . ALA B 1 96 ? 2.826 4.283 4.294 1.00 44.60 93 ALA B CA 1
ATOM 1527 C C . ALA B 1 96 ? 3.530 4.080 2.947 1.00 43.05 93 ALA B C 1
ATOM 1528 O O . ALA B 1 96 ? 3.157 4.663 1.925 1.00 42.90 93 ALA B O 1
ATOM 1530 N N . VAL B 1 97 ? 4.571 3.260 2.979 1.00 40.95 94 VAL B N 1
ATOM 1531 C CA . VAL B 1 97 ? 5.283 2.829 1.781 1.00 39.27 94 VAL B CA 1
ATOM 1532 C C . VAL B 1 97 ? 4.545 1.609 1.218 1.00 37.36 94 VAL B C 1
ATOM 1533 O O . VAL B 1 97 ? 3.970 0.824 1.972 1.00 36.67 94 VAL B O 1
ATOM 1537 N N . PHE B 1 98 ? 4.529 1.485 -0.103 1.00 35.80 95 PHE B N 1
ATOM 1538 C CA . PHE B 1 98 ? 4.236 0.216 -0.745 1.00 34.04 95 PHE B CA 1
ATOM 1539 C C . PHE B 1 98 ? 5.384 -0.074 -1.681 1.00 33.76 95 PHE B C 1
ATOM 1540 O O . PHE B 1 98 ? 6.097 0.849 -2.125 1.00 34.48 95 PHE B O 1
ATOM 1548 N N . VAL B 1 99 ? 5.591 -1.358 -1.952 1.00 32.73 96 VAL B N 1
ATOM 1549 C CA . VAL B 1 99 ? 6.639 -1.792 -2.848 1.00 31.75 96 VAL B CA 1
ATOM 1550 C C . VAL B 1 99 ? 6.116 -2.780 -3.885 1.00 32.55 96 VAL B C 1
ATOM 1551 O O . VAL B 1 99 ? 5.205 -3.596 -3.626 1.00 31.74 96 VAL B O 1
ATOM 1555 N N . PHE B 1 100 ? 6.683 -2.658 -5.077 1.00 33.14 97 PHE B N 1
ATOM 1556 C CA . PHE B 1 100 ? 6.520 -3.648 -6.104 1.00 34.52 97 PHE B CA 1
ATOM 1557 C C . PHE B 1 100 ? 7.843 -4.328 -6.343 1.00 35.80 97 PHE B C 1
ATOM 1558 O O . PHE B 1 100 ? 8.914 -3.720 -6.259 1.00 33.85 97 PHE B O 1
ATOM 1566 N N . ILE B 1 101 ? 7.746 -5.603 -6.673 1.00 39.07 98 ILE B N 1
ATOM 1567 C CA . ILE B 1 101 ? 8.859 -6.332 -7.220 1.00 42.21 98 ILE B CA 1
ATOM 1568 C C . ILE B 1 101 ? 8.374 -6.844 -8.576 1.00 45.02 98 ILE B C 1
ATOM 1569 O O . ILE B 1 101 ? 7.726 -7.878 -8.660 1.00 46.47 98 ILE B O 1
ATOM 1574 N N . GLY B 1 102 ? 8.670 -6.084 -9.634 1.00 46.90 99 GLY B N 1
ATOM 1575 C CA . GLY B 1 102 ? 8.102 -6.348 -10.959 1.00 49.07 99 GLY B CA 1
ATOM 1576 C C . GLY B 1 102 ? 6.741 -5.689 -11.051 1.00 50.57 99 GLY B C 1
ATOM 1577 O O . GLY B 1 102 ? 6.608 -4.482 -10.808 1.00 50.36 99 GLY B O 1
ATOM 1578 N N . ASN B 1 103 ? 5.727 -6.481 -11.392 1.00 52.52 100 ASN B N 1
ATOM 1579 C CA . ASN B 1 103 ? 4.351 -5.990 -11.470 1.00 54.15 100 ASN B CA 1
ATOM 1580 C C . ASN B 1 103 ? 3.572 -6.417 -10.235 1.00 53.26 100 ASN B C 1
ATOM 1581 O O . ASN B 1 103 ? 2.388 -6.071 -10.081 1.00 54.68 100 ASN B O 1
ATOM 1586 N N . GLU B 1 104 ? 4.231 -7.162 -9.346 1.00 50.95 101 GLU B N 1
ATOM 1587 C CA . GLU B 1 104 ? 3.530 -7.757 -8.210 1.00 49.73 101 GLU B CA 1
ATOM 1588 C C . GLU B 1 104 ? 3.758 -7.032 -6.888 1.00 46.29 101 GLU B C 1
ATOM 1589 O O . GLU B 1 104 ? 4.884 -6.636 -6.578 1.00 44.34 101 GLU B O 1
ATOM 1595 N N . LEU B 1 105 ? 2.672 -6.830 -6.142 1.00 44.61 102 LEU B N 1
ATOM 1596 C CA . LEU B 1 105 ? 2.754 -6.454 -4.739 1.00 42.74 102 LEU B CA 1
ATOM 1597 C C . LEU B 1 105 ? 3.074 -7.757 -3.965 1.00 41.97 102 LEU B C 1
ATOM 1598 O O . LEU B 1 105 ? 2.253 -8.679 -3.924 1.00 42.80 102 LEU B O 1
ATOM 1603 N N . PRO B 1 106 ? 4.297 -7.865 -3.412 1.00 40.41 103 PRO B N 1
ATOM 1604 C CA . PRO B 1 106 ? 4.620 -9.091 -2.678 1.00 40.49 103 PRO B CA 1
ATOM 1605 C C . PRO B 1 106 ? 3.919 -9.175 -1.313 1.00 40.53 103 PRO B C 1
ATOM 1606 O O . PRO B 1 106 ? 3.548 -8.142 -0.734 1.00 39.74 103 PRO B O 1
ATOM 1610 N N . PRO B 1 107 ? 3.725 -10.405 -0.804 1.00 41.45 104 PRO B N 1
ATOM 1611 C CA . PRO B 1 107 ? 3.087 -10.561 0.500 1.00 41.28 104 PRO B CA 1
ATOM 1612 C C . PRO B 1 107 ? 3.990 -9.946 1.566 1.00 40.09 104 PRO B C 1
ATOM 1613 O O . PRO B 1 107 ? 5.220 -10.048 1.469 1.00 39.57 104 PRO B O 1
ATOM 1617 N N . ASN B 1 108 ? 3.377 -9.330 2.573 1.00 39.31 105 ASN B N 1
ATOM 1618 C CA . ASN B 1 108 ? 4.104 -8.696 3.659 1.00 38.56 105 ASN B CA 1
ATOM 1619 C C . ASN B 1 108 ? 5.015 -9.656 4.407 1.00 38.88 105 ASN B C 1
ATOM 1620 O O . ASN B 1 108 ? 6.099 -9.279 4.861 1.00 38.28 105 ASN B O 1
ATOM 1625 N N . SER B 1 109 ? 4.552 -10.894 4.541 1.00 39.80 106 SER B N 1
ATOM 1626 C CA . SER B 1 109 ? 5.232 -11.885 5.373 1.00 40.82 106 SER B CA 1
ATOM 1627 C C . SER B 1 109 ? 6.261 -12.662 4.570 1.00 40.96 106 SER B C 1
ATOM 1628 O O . SER B 1 109 ? 7.018 -13.434 5.132 1.00 42.40 106 SER B O 1
ATOM 1631 N N . ALA B 1 110 ? 6.299 -12.444 3.257 1.00 40.42 107 ALA B N 1
ATOM 1632 C CA . ALA B 1 110 ? 7.292 -13.083 2.389 1.00 40.39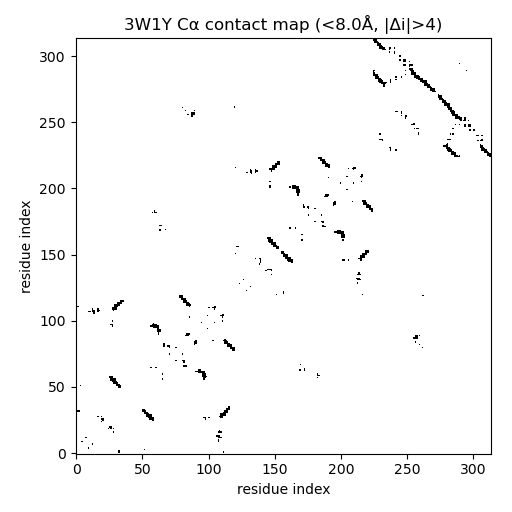 107 ALA B CA 1
ATOM 1633 C C . ALA B 1 110 ? 8.693 -12.654 2.747 1.00 40.13 107 ALA B C 1
ATOM 1634 O O . ALA B 1 110 ? 8.963 -11.488 3.022 1.00 38.63 107 ALA B O 1
ATOM 1636 N N . CYS B 1 111 ? 9.577 -13.631 2.723 1.00 41.93 108 CYS B N 1
ATOM 1637 C CA . CYS B 1 111 ? 10.966 -13.449 3.030 1.00 42.21 108 CYS B CA 1
ATOM 1638 C C . CYS B 1 111 ? 11.750 -12.952 1.798 1.00 41.00 108 CYS B C 1
ATOM 1639 O O . CYS B 1 111 ? 11.565 -13.445 0.694 1.00 40.43 108 CYS B O 1
ATOM 1642 N N . LEU B 1 112 ? 12.637 -11.986 2.016 1.00 40.43 109 LEU B N 1
ATOM 1643 C CA . LEU B 1 112 ? 13.353 -11.325 0.935 1.00 39.72 109 LEU B CA 1
ATOM 1644 C C . LEU B 1 112 ? 14.370 -12.236 0.278 1.00 40.31 109 LEU B C 1
ATOM 1645 O O . LEU B 1 112 ? 14.632 -12.093 -0.909 1.00 40.01 109 LEU B O 1
ATOM 1650 N N . GLY B 1 113 ? 14.936 -13.168 1.045 1.00 41.65 110 GLY B N 1
ATOM 1651 C CA . GLY B 1 113 ? 15.871 -14.160 0.503 1.00 42.36 110 GLY B CA 1
ATOM 1652 C C . GLY B 1 113 ? 15.181 -15.110 -0.447 1.00 42.66 110 GLY B C 1
ATOM 1653 O O . GLY B 1 113 ? 15.736 -15.494 -1.455 1.00 42.99 110 GLY B O 1
ATOM 1654 N N . ASP B 1 114 ? 13.950 -15.484 -0.118 1.00 43.43 111 ASP B N 1
ATOM 1655 C CA . ASP B 1 114 ? 13.149 -16.332 -0.992 1.00 44.86 111 ASP B CA 1
ATOM 1656 C C . ASP B 1 114 ? 12.827 -15.587 -2.280 1.00 43.42 111 ASP B C 1
ATOM 1657 O O . ASP B 1 114 ? 12.982 -16.128 -3.374 1.00 44.34 111 ASP B O 1
ATOM 1662 N N . ILE B 1 115 ? 12.409 -14.331 -2.130 1.00 41.57 112 ILE B N 1
ATOM 1663 C CA . ILE B 1 115 ? 12.121 -13.439 -3.256 1.00 40.36 112 ILE B CA 1
ATOM 1664 C C . ILE B 1 115 ? 13.371 -13.184 -4.114 1.00 40.22 112 ILE B C 1
ATOM 1665 O O . ILE B 1 115 ? 13.341 -13.370 -5.329 1.00 40.81 112 ILE B O 1
ATOM 1670 N N . TYR B 1 116 ? 14.466 -12.789 -3.474 1.00 40.02 113 TYR B N 1
ATOM 1671 C CA . TYR B 1 116 ? 15.734 -12.601 -4.167 1.00 40.23 113 TYR B CA 1
ATOM 1672 C C . TYR B 1 116 ? 16.126 -13.791 -5.051 1.00 41.92 113 TYR B C 1
ATOM 1673 O O . TYR B 1 116 ? 16.597 -13.599 -6.169 1.00 41.98 113 TYR B O 1
ATOM 1682 N N . ALA B 1 117 ? 15.933 -15.009 -4.546 1.00 43.69 114 ALA B N 1
ATOM 1683 C CA . ALA B 1 117 ? 16.341 -16.233 -5.259 1.00 45.59 114 ALA B CA 1
ATOM 1684 C C . ALA B 1 117 ? 15.552 -16.494 -6.531 1.00 45.66 114 ALA B C 1
ATOM 1685 O O . ALA B 1 117 ? 16.072 -17.096 -7.452 1.00 46.66 114 ALA B O 1
ATOM 1687 N N . ARG B 1 118 ? 14.306 -16.031 -6.581 1.00 45.54 115 ARG B N 1
ATOM 1688 C CA . ARG B 1 118 ? 13.439 -16.229 -7.759 1.00 46.63 115 ARG B CA 1
ATOM 1689 C C . ARG B 1 118 ? 13.312 -14.992 -8.661 1.00 44.14 115 ARG B C 1
ATOM 1690 O O . ARG B 1 118 ? 12.891 -15.106 -9.806 1.00 44.83 115 ARG B O 1
ATOM 1698 N N . ALA B 1 119 ? 13.680 -13.818 -8.145 1.00 41.29 116 ALA B N 1
ATOM 1699 C CA . ALA B 1 119 ? 13.395 -12.565 -8.843 1.00 39.33 116 ALA B CA 1
ATOM 1700 C C . ALA B 1 119 ? 14.587 -11.629 -9.061 1.00 37.62 116 ALA B C 1
ATOM 1701 O O . ALA B 1 119 ? 14.432 -10.578 -9.691 1.00 37.12 116 ALA B O 1
ATOM 1703 N N . LYS B 1 120 ? 15.771 -11.989 -8.567 1.00 36.89 117 LYS B N 1
ATOM 1704 C CA . LYS B 1 120 ? 16.935 -11.098 -8.741 1.00 35.24 117 LYS B CA 1
ATOM 1705 C C . LYS B 1 120 ? 17.229 -10.937 -10.216 1.00 34.69 117 LYS B C 1
ATOM 1706 O O . LYS B 1 120 ? 16.965 -11.849 -11.005 1.00 36.36 117 LYS B O 1
ATOM 1712 N N . ASP B 1 121 ? 17.772 -9.779 -10.580 1.00 32.30 118 ASP B N 1
ATOM 1713 C CA . ASP B 1 121 ? 18.254 -9.527 -11.934 1.00 30.85 118 ASP B CA 1
ATOM 1714 C C . ASP B 1 121 ? 19.518 -10.334 -12.221 1.00 30.60 118 ASP B C 1
ATOM 1715 O O . ASP B 1 121 ? 20.220 -10.704 -11.277 1.00 29.96 118 ASP B O 1
ATOM 1720 N N . PRO B 1 122 ? 19.814 -10.617 -13.517 1.00 30.58 119 PRO B N 1
ATOM 1721 C CA . PRO B 1 122 ? 21.124 -11.175 -13.862 1.00 30.72 119 PRO B CA 1
ATOM 1722 C C . PRO B 1 122 ? 22.339 -10.355 -13.348 1.00 30.00 119 PRO B C 1
ATOM 1723 O O . PRO B 1 122 ? 23.425 -10.921 -13.209 1.00 30.16 119 PRO B O 1
ATOM 1727 N N . ASP B 1 123 ? 22.155 -9.052 -13.091 1.00 28.84 120 ASP B N 1
ATOM 1728 C CA . ASP B 1 123 ? 23.218 -8.187 -12.543 1.00 28.18 120 ASP B CA 1
ATOM 1729 C C . ASP B 1 123 ? 23.381 -8.387 -11.016 1.00 28.26 120 ASP B C 1
ATOM 1730 O O . ASP B 1 123 ? 24.315 -7.879 -10.418 1.00 28.38 120 ASP B O 1
ATOM 1735 N N . GLY B 1 124 ? 22.477 -9.153 -10.414 1.00 28.27 121 GLY B N 1
ATOM 1736 C CA . GLY B 1 124 ? 22.582 -9.514 -8.993 1.00 29.22 121 GLY B CA 1
ATOM 1737 C C . GLY B 1 124 ? 21.722 -8.655 -8.070 1.00 28.92 121 GLY B C 1
ATOM 1738 O O . GLY B 1 124 ? 21.496 -9.016 -6.910 1.00 29.59 121 GLY B O 1
ATOM 1739 N N . PHE B 1 125 ? 21.247 -7.519 -8.581 1.00 27.73 122 PHE B N 1
ATOM 1740 C CA . PHE B 1 125 ? 20.359 -6.640 -7.820 1.00 26.63 122 PHE B CA 1
ATOM 1741 C C . PHE B 1 125 ? 18.944 -7.210 -7.800 1.00 26.74 122 PHE B C 1
ATOM 1742 O O . PHE B 1 125 ? 18.510 -7.828 -8.771 1.00 26.44 122 PHE B O 1
ATOM 1750 N N . LEU B 1 126 ? 18.251 -7.035 -6.670 1.00 26.83 123 LEU B N 1
ATOM 1751 C CA . LEU B 1 126 ? 16.810 -7.161 -6.643 1.00 26.63 123 LEU B CA 1
ATOM 1752 C C . LEU B 1 126 ? 16.255 -5.770 -6.883 1.00 26.18 123 LEU B C 1
ATOM 1753 O O . LEU B 1 126 ? 16.493 -4.865 -6.076 1.00 26.12 123 LEU B O 1
ATOM 1758 N N . TYR B 1 127 ? 15.526 -5.603 -7.981 1.00 26.32 124 TYR B N 1
ATOM 1759 C CA . TYR B 1 127 ? 14.921 -4.305 -8.321 1.00 26.77 124 TYR B CA 1
ATOM 1760 C C . TYR B 1 127 ? 13.554 -4.148 -7.672 1.00 27.31 124 TYR B C 1
ATOM 1761 O O . TYR B 1 127 ? 12.695 -5.027 -7.767 1.00 27.69 124 TYR B O 1
ATOM 1770 N N . VAL B 1 128 ? 13.384 -3.024 -6.986 1.00 28.06 125 VAL B N 1
ATOM 1771 C CA . VAL B 1 128 ? 12.200 -2.752 -6.199 1.00 28.89 125 VAL B CA 1
ATOM 1772 C C . VAL B 1 128 ? 11.723 -1.349 -6.557 1.00 30.51 125 VAL B C 1
ATOM 1773 O O . VAL B 1 128 ? 12.501 -0.399 -6.633 1.00 30.38 125 VAL B O 1
ATOM 1777 N N . SER B 1 129 ? 10.440 -1.211 -6.840 1.00 32.02 126 SER B N 1
ATOM 1778 C CA . SER B 1 129 ? 9.921 0.135 -6.990 1.00 34.38 126 SER B CA 1
ATOM 1779 C C . SER B 1 129 ? 9.028 0.472 -5.801 1.00 34.79 126 SER B C 1
ATOM 1780 O O . SER B 1 129 ? 8.315 -0.377 -5.283 1.00 34.65 126 SER B O 1
ATOM 1783 N N . TYR B 1 130 ? 9.119 1.695 -5.314 1.00 36.89 127 TYR B N 1
ATOM 1784 C CA . TYR B 1 130 ? 8.366 2.064 -4.129 1.00 38.77 127 TYR B CA 1
ATOM 1785 C C . TYR B 1 130 ? 7.499 3.302 -4.373 1.00 41.10 127 TYR B C 1
ATOM 1786 O O . TYR B 1 130 ? 7.726 4.087 -5.319 1.00 41.43 127 TYR B O 1
ATOM 1795 N N . GLY B 1 131 ? 6.498 3.455 -3.506 1.00 42.24 128 GLY B N 1
ATOM 1796 C CA . GLY B 1 131 ? 5.615 4.605 -3.538 1.00 44.81 128 GLY B CA 1
ATOM 1797 C C . GLY B 1 131 ? 4.986 4.881 -2.191 1.00 45.82 128 GLY B C 1
ATOM 1798 O O . GLY B 1 131 ? 5.029 4.049 -1.286 1.00 44.23 128 GLY B O 1
ATOM 1799 N N . VAL B 1 132 ? 4.377 6.055 -2.069 1.00 48.77 129 VAL B N 1
ATOM 1800 C CA . VAL B 1 132 ? 3.765 6.464 -0.808 1.00 50.29 129 VAL B CA 1
ATOM 1801 C C . VAL B 1 132 ? 2.242 6.602 -0.953 1.00 52.18 129 VAL B C 1
ATOM 1802 O O . VAL B 1 132 ? 1.752 7.101 -1.963 1.00 53.51 129 VAL B O 1
ATOM 1806 N N . GLU B 1 133 ? 1.513 6.139 0.060 1.00 52.81 130 GLU B N 1
ATOM 1807 C CA . GLU B 1 133 ? 0.067 6.340 0.160 1.00 55.64 130 GLU B CA 1
ATOM 1808 C C . GLU B 1 133 ? -0.345 6.918 1.544 1.00 57.26 130 GLU B C 1
ATOM 1809 O O . GLU B 1 133 ? 0.350 6.733 2.563 1.00 56.27 130 GLU B O 1
ATOM 1815 N N . ASN B 1 134 ? -1.483 7.605 1.583 1.00 60.11 131 ASN B N 1
ATOM 1816 C CA . ASN B 1 134 ? -2.023 8.116 2.843 1.00 61.93 131 ASN B CA 1
ATOM 1817 C C . ASN B 1 134 ? -2.991 7.124 3.488 1.00 61.16 131 ASN B C 1
ATOM 1818 O O . ASN B 1 134 ? -2.617 5.985 3.805 1.00 59.27 131 ASN B O 1
ATOM 1823 N N . ARG C 2 5 ? 3.690 -23.681 33.632 1.00 45.01 5 ARG C N 1
ATOM 1824 C CA . ARG C 2 5 ? 3.712 -23.301 32.188 1.00 43.09 5 ARG C CA 1
ATOM 1825 C C . ARG C 2 5 ? 4.396 -24.384 31.361 1.00 41.30 5 ARG C C 1
ATOM 1826 O O . ARG C 2 5 ? 5.489 -24.843 31.711 1.00 42.79 5 ARG C O 1
ATOM 1834 N N . ILE C 2 6 ? 3.764 -24.773 30.260 1.00 38.28 6 ILE C N 1
ATOM 1835 C CA . ILE C 2 6 ? 4.304 -25.784 29.362 1.00 36.37 6 ILE C CA 1
ATOM 1836 C C . ILE C 2 6 ? 4.603 -25.119 28.026 1.00 35.46 6 ILE C C 1
ATOM 1837 O O . ILE C 2 6 ? 3.688 -24.679 27.339 1.00 35.03 6 ILE C O 1
ATOM 1842 N N . ARG C 2 7 ? 5.877 -25.061 27.653 1.00 34.80 7 ARG C N 1
ATOM 1843 C CA . ARG C 2 7 ? 6.255 -24.503 26.373 1.00 34.85 7 ARG C CA 1
ATOM 1844 C C . ARG C 2 7 ? 6.571 -25.627 25.378 1.00 32.58 7 ARG C C 1
ATOM 1845 O O . ARG C 2 7 ? 7.317 -26.551 25.666 1.00 31.64 7 ARG C O 1
ATOM 1853 N N . ILE C 2 8 ? 5.967 -25.533 24.203 1.00 31.47 8 ILE C N 1
ATOM 1854 C CA . ILE C 2 8 ? 6.056 -26.581 23.197 1.00 30.52 8 ILE C CA 1
ATOM 1855 C C . ILE C 2 8 ? 6.615 -26.018 21.911 1.00 30.09 8 ILE C C 1
ATOM 1856 O O . ILE C 2 8 ? 6.110 -25.023 21.386 1.00 30.05 8 ILE C O 1
ATOM 1861 N N . ARG C 2 9 ? 7.634 -26.684 21.392 1.00 30.02 9 ARG C N 1
ATOM 1862 C CA . ARG C 2 9 ? 8.243 -26.311 20.135 1.00 30.45 9 ARG C CA 1
ATOM 1863 C C . ARG C 2 9 ? 8.125 -27.469 19.155 1.00 29.74 9 ARG C C 1
ATOM 1864 O O . ARG C 2 9 ? 8.438 -28.622 19.482 1.00 29.02 9 ARG C O 1
ATOM 1872 N N . LEU C 2 10 ? 7.703 -27.156 17.939 1.00 29.70 10 LEU C N 1
ATOM 1873 C CA . LEU C 2 10 ? 7.489 -28.180 16.926 1.00 29.71 10 LEU C CA 1
ATOM 1874 C C . LEU C 2 10 ? 8.370 -27.915 15.743 1.00 29.39 10 LEU C C 1
ATOM 1875 O O . LEU C 2 10 ? 8.570 -26.766 15.369 1.00 29.41 10 LEU C O 1
ATOM 1880 N N . LYS C 2 11 ? 8.859 -28.991 15.139 1.00 29.28 11 LYS C N 1
ATOM 1881 C CA . LYS C 2 11 ? 9.673 -28.909 13.934 1.00 29.73 11 LYS C CA 1
ATOM 1882 C C . LYS C 2 11 ? 9.209 -29.999 12.968 1.00 29.30 11 LYS C C 1
ATOM 1883 O O . LYS C 2 11 ? 8.883 -31.113 13.389 1.00 28.89 11 LYS C O 1
ATOM 1889 N N . ALA C 2 12 ? 9.205 -29.673 11.681 1.00 28.99 12 ALA C N 1
ATOM 1890 C CA . ALA C 2 12 ? 8.857 -30.633 10.650 1.00 29.71 12 ALA C CA 1
ATOM 1891 C C . ALA C 2 12 ? 9.355 -30.155 9.293 1.00 30.31 12 ALA C C 1
ATOM 1892 O O . ALA C 2 12 ? 9.400 -28.942 9.021 1.00 30.46 12 ALA C O 1
ATOM 1894 N N . PHE C 2 13 ? 9.669 -31.108 8.425 1.00 31.07 13 PHE C N 1
ATOM 1895 C CA . PHE C 2 13 ? 9.935 -30.814 7.016 1.00 32.52 13 PHE C CA 1
ATOM 1896 C C . PHE C 2 13 ? 8.660 -30.516 6.235 1.00 33.74 13 PHE C C 1
ATOM 1897 O O . PHE C 2 13 ? 8.693 -29.833 5.208 1.00 34.51 13 PHE C O 1
ATOM 1905 N N . ASP C 2 14 ? 7.533 -31.030 6.710 1.00 34.14 14 ASP C N 1
ATOM 1906 C CA . ASP C 2 14 ? 6.271 -30.829 6.015 1.00 35.29 14 ASP C CA 1
ATOM 1907 C C . ASP C 2 14 ? 5.408 -29.831 6.788 1.00 35.11 14 ASP C C 1
ATOM 1908 O O . ASP C 2 14 ? 5.014 -30.090 7.916 1.00 34.07 14 ASP C O 1
ATOM 1913 N N . HIS C 2 15 ? 5.126 -28.674 6.185 1.00 36.07 15 HIS C N 1
ATOM 1914 C CA . HIS C 2 15 ? 4.448 -27.599 6.915 1.00 35.79 15 HIS C CA 1
ATOM 1915 C C . HIS C 2 15 ? 2.971 -27.927 7.150 1.00 35.68 15 HIS C C 1
ATOM 1916 O O . HIS C 2 15 ? 2.330 -27.362 8.053 1.00 34.64 15 HIS C O 1
ATOM 1923 N N . ARG C 2 16 ? 2.461 -28.857 6.342 1.00 35.71 16 ARG C N 1
ATOM 1924 C CA . ARG C 2 16 ? 1.075 -29.325 6.444 1.00 36.20 16 ARG C CA 1
ATOM 1925 C C . ARG C 2 16 ? 0.864 -30.123 7.736 1.00 34.69 16 ARG C C 1
ATOM 1926 O O . ARG C 2 16 ? -0.074 -29.864 8.486 1.00 34.24 16 ARG C O 1
ATOM 1934 N N . LEU C 2 17 ? 1.763 -31.069 7.989 1.00 33.56 17 LEU C N 1
ATOM 1935 C CA . LEU C 2 17 ? 1.823 -31.774 9.271 1.00 32.30 17 LEU C CA 1
ATOM 1936 C C . LEU C 2 17 ? 2.019 -30.830 10.477 1.00 30.30 17 LEU C C 1
ATOM 1937 O O . LEU C 2 17 ? 1.380 -31.004 11.500 1.00 28.69 17 LEU C O 1
ATOM 1942 N N . ILE C 2 18 ? 2.895 -29.831 10.346 1.00 29.99 18 ILE C N 1
ATOM 1943 C CA . ILE C 2 18 ? 3.210 -28.969 11.490 1.00 28.90 18 ILE C CA 1
ATOM 1944 C C . ILE C 2 18 ? 2.008 -28.109 11.893 1.00 30.42 18 ILE C C 1
ATOM 1945 O O . ILE C 2 18 ? 1.737 -27.937 13.083 1.00 30.69 18 ILE C O 1
ATOM 1950 N N . ASP C 2 19 ? 1.277 -27.584 10.920 1.00 32.09 19 ASP C N 1
ATOM 1951 C CA . ASP C 2 19 ? 0.091 -26.780 11.230 1.00 34.20 19 ASP C CA 1
ATOM 1952 C C . ASP C 2 19 ? -1.059 -27.605 11.794 1.00 34.16 19 ASP C C 1
ATOM 1953 O O . ASP C 2 19 ? -1.855 -27.106 12.580 1.00 34.44 19 ASP C O 1
ATOM 1958 N N . GLN C 2 20 ? -1.141 -28.866 11.385 1.00 34.49 20 GLN C N 1
ATOM 1959 C CA . GLN C 2 20 ? -2.182 -29.752 11.874 1.00 35.23 20 GLN C CA 1
ATOM 1960 C C . GLN C 2 20 ? -1.894 -30.177 13.310 1.00 33.66 20 GLN C C 1
ATOM 1961 O O . GLN C 2 20 ? -2.798 -30.184 14.145 1.00 33.90 20 GLN C O 1
ATOM 1967 N N . ALA C 2 21 ? -0.630 -30.507 13.579 1.00 32.18 21 ALA C N 1
ATOM 1968 C CA . ALA C 2 21 ? -0.141 -30.891 14.899 1.00 31.66 21 ALA C CA 1
ATOM 1969 C C . ALA C 2 21 ? -0.265 -29.724 15.867 1.00 30.86 21 ALA C C 1
ATOM 1970 O O . ALA C 2 21 ? -0.677 -29.892 16.988 1.00 30.52 21 ALA C O 1
ATOM 1972 N N . THR C 2 22 ? 0.075 -28.531 15.396 1.00 31.19 22 THR C N 1
ATOM 1973 C CA . THR C 2 22 ? -0.070 -27.314 16.176 1.00 31.57 22 THR C CA 1
ATOM 1974 C C . THR C 2 22 ? -1.541 -27.040 16.554 1.00 32.74 22 THR C C 1
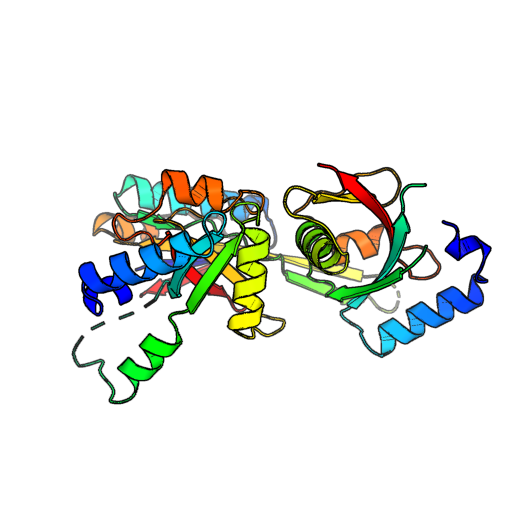ATOM 1975 O O . THR C 2 22 ? -1.863 -26.818 17.738 1.00 32.54 22 THR C O 1
ATOM 1979 N N . ALA C 2 23 ? -2.441 -27.084 15.569 1.00 33.58 23 ALA C N 1
ATOM 1980 C CA . ALA C 2 23 ? -3.871 -26.880 15.845 1.00 35.00 23 ALA C CA 1
ATOM 1981 C C . ALA C 2 23 ? -4.379 -27.950 16.827 1.00 35.31 23 ALA C C 1
ATOM 1982 O O . ALA C 2 23 ? -5.199 -27.682 17.706 1.00 35.43 23 ALA C O 1
ATOM 1984 N N . GLU C 2 24 ? -3.882 -29.167 16.671 1.00 35.61 24 GLU C N 1
ATOM 1985 C CA . GLU C 2 24 ? -4.313 -30.247 17.533 1.00 37.02 24 GLU C CA 1
ATOM 1986 C C . GLU C 2 24 ? -3.896 -30.029 18.992 1.00 36.28 24 GLU C C 1
ATOM 1987 O O . GLU C 2 24 ? -4.688 -30.288 19.894 1.00 37.09 24 GLU C O 1
ATOM 1993 N N . ILE C 2 25 ? -2.663 -29.553 19.211 1.00 35.69 25 ILE C N 1
ATOM 1994 C CA . ILE C 2 25 ? -2.151 -29.220 20.558 1.00 35.38 25 ILE C CA 1
ATOM 1995 C C . ILE C 2 25 ? -2.901 -28.057 21.208 1.00 36.07 25 ILE C C 1
ATOM 1996 O O . ILE C 2 25 ? -3.272 -28.140 22.380 1.00 36.16 25 ILE C O 1
ATOM 2001 N N . VAL C 2 26 ? -3.092 -26.975 20.448 1.00 36.90 26 VAL C N 1
ATOM 2002 C CA . VAL C 2 26 ? -3.867 -25.802 20.893 1.00 38.30 26 VAL C CA 1
ATOM 2003 C C . VAL C 2 26 ? -5.257 -26.218 21.362 1.00 40.22 26 VAL C C 1
ATOM 2004 O O . VAL C 2 26 ? -5.6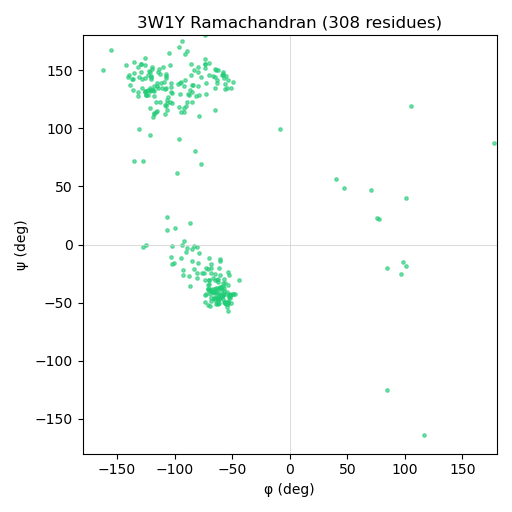30 -25.936 22.504 1.00 40.79 26 VAL C O 1
ATOM 2008 N N . GLU C 2 27 ? -6.007 -26.884 20.474 1.00 42.05 27 GLU C N 1
ATOM 2009 C CA . GLU C 2 27 ? -7.383 -27.367 20.735 1.00 44.09 27 GLU C CA 1
ATOM 2010 C C . GLU C 2 27 ? -7.462 -28.151 22.024 1.00 44.26 27 GLU C C 1
ATOM 2011 O O . GLU C 2 27 ? -8.313 -27.885 22.868 1.00 45.84 27 GLU C O 1
ATOM 2017 N N . THR C 2 28 ? -6.549 -29.110 22.163 1.00 44.10 28 THR C N 1
ATOM 2018 C CA . THR C 2 28 ? -6.455 -29.999 23.317 1.00 44.05 28 THR C CA 1
ATOM 2019 C C . THR C 2 28 ? -6.254 -29.236 24.612 1.00 43.80 28 THR C C 1
ATOM 2020 O O . THR C 2 28 ? -6.892 -29.535 25.614 1.00 44.76 28 THR C O 1
ATOM 2024 N N . ALA C 2 29 ? -5.370 -28.248 24.584 1.00 43.56 29 ALA C N 1
ATOM 2025 C CA . ALA C 2 29 ? -5.137 -27.387 25.739 1.00 43.82 29 ALA C CA 1
ATOM 2026 C C . ALA C 2 29 ? -6.394 -26.605 26.080 1.00 45.00 29 ALA C C 1
ATOM 2027 O O . ALA C 2 29 ? -6.736 -26.457 27.256 1.00 45.78 29 ALA C O 1
ATOM 2029 N N . LYS C 2 30 ? -7.075 -26.101 25.053 1.00 45.52 30 LYS C N 1
ATOM 2030 C CA . LYS C 2 30 ? -8.273 -25.290 25.259 1.00 46.75 30 LYS C CA 1
ATOM 2031 C C . LYS C 2 30 ? -9.443 -26.106 25.783 1.00 48.17 30 LYS C C 1
ATOM 2032 O O . LYS C 2 30 ? -10.173 -25.639 26.651 1.00 49.06 30 LYS C O 1
ATOM 2038 N N . ARG C 2 31 ? -9.597 -27.334 25.286 1.00 49.19 31 ARG C N 1
ATOM 2039 C CA . ARG C 2 31 ? -10.706 -28.208 25.707 1.00 51.06 31 ARG C CA 1
ATOM 2040 C C . ARG C 2 31 ? -10.614 -28.602 27.181 1.00 51.38 31 ARG C C 1
ATOM 2041 O O . ARG C 2 31 ? -11.626 -28.912 27.811 1.00 52.96 31 ARG C O 1
ATOM 2049 N N . THR C 2 32 ? -9.393 -28.593 27.711 1.00 50.55 32 THR C N 1
ATOM 2050 C CA . THR C 2 32 ? -9.116 -28.985 29.091 1.00 50.44 32 THR C CA 1
ATOM 2051 C C . THR C 2 32 ? -8.966 -27.761 29.996 1.00 50.17 32 THR C C 1
ATOM 2052 O O . THR C 2 32 ? -8.452 -27.884 31.099 1.00 50.63 32 THR C O 1
ATOM 2056 N N . GLY C 2 33 ? -9.377 -26.590 29.512 1.00 49.64 33 GLY C N 1
ATOM 2057 C CA . GLY C 2 33 ? -9.430 -25.374 30.329 1.00 49.63 33 GLY C CA 1
ATOM 2058 C C . GLY C 2 33 ? -8.116 -24.659 30.607 1.00 49.39 33 GLY C C 1
ATOM 2059 O O . GLY C 2 33 ? -8.000 -23.911 31.588 1.00 50.19 33 GLY C O 1
ATOM 2060 N N . ALA C 2 34 ? -7.111 -24.884 29.762 1.00 47.77 34 ALA C N 1
ATOM 2061 C CA . ALA C 2 34 ? -5.862 -24.154 29.902 1.00 47.43 34 ALA C CA 1
ATOM 2062 C C . ALA C 2 34 ? -5.908 -22.882 29.064 1.00 46.97 34 ALA C C 1
ATOM 2063 O O . ALA C 2 34 ? -6.767 -22.716 28.202 1.00 46.22 34 ALA C O 1
ATOM 2065 N N . GLN C 2 35 ? -4.989 -21.975 29.346 1.00 47.66 35 GLN C N 1
ATOM 2066 C CA . GLN C 2 35 ? -4.793 -20.811 28.492 1.00 48.55 35 GLN C CA 1
ATOM 2067 C C . GLN C 2 35 ? -3.673 -21.113 27.490 1.00 47.23 35 GLN C C 1
ATOM 2068 O O . GLN C 2 35 ? -2.685 -21.760 27.843 1.00 46.73 35 GLN C O 1
ATOM 2074 N N . VAL C 2 36 ? -3.845 -20.672 26.243 1.00 47.14 36 VAL C N 1
ATOM 2075 C CA . VAL C 2 36 ? -2.827 -20.836 25.200 1.00 46.38 36 VAL C CA 1
ATOM 2076 C C . VAL C 2 36 ? -2.368 -19.510 24.608 1.00 46.88 36 VAL C C 1
ATOM 2077 O O . VAL C 2 36 ? -3.186 -18.653 24.301 1.00 47.60 36 VAL C O 1
ATOM 2081 N N . ARG C 2 37 ? -1.049 -19.360 24.467 1.00 46.82 37 ARG C N 1
ATOM 2082 C CA . ARG C 2 37 ? -0.430 -18.290 23.696 0.50 47.70 37 ARG C CA 1
ATOM 2083 C C . ARG C 2 37 ? 0.120 -18.897 22.422 1.00 46.58 37 ARG C C 1
ATOM 2084 O O . ARG C 2 37 ? 0.998 -19.765 22.464 1.00 45.53 37 ARG C O 1
ATOM 2092 N N . GLY C 2 38 ? -0.386 -18.423 21.286 1.00 46.92 38 GLY C N 1
ATOM 2093 C CA . GLY C 2 38 ? 0.037 -18.913 19.987 1.00 45.40 38 GLY C CA 1
ATOM 2094 C C . GLY C 2 38 ? -1.072 -19.579 19.204 1.00 44.64 38 GLY C C 1
ATOM 2095 O O . GLY C 2 38 ? -2.241 -19.413 19.527 1.00 45.16 38 GLY C O 1
ATOM 2096 N N . PRO C 2 39 ? -0.713 -20.347 18.161 1.00 43.89 39 PRO C N 1
ATOM 2097 C CA . PRO C 2 39 ? 0.646 -20.668 17.693 1.00 42.70 39 PRO C CA 1
ATOM 2098 C C . PRO C 2 39 ? 1.469 -19.451 17.346 1.00 42.96 39 PRO C C 1
ATOM 2099 O O . PRO C 2 39 ? 0.935 -18.442 16.878 1.00 44.12 39 PRO C O 1
ATOM 2103 N N . ILE C 2 40 ? 2.765 -19.557 17.590 1.00 42.46 40 ILE C N 1
ATOM 2104 C CA . ILE C 2 40 ? 3.731 -18.583 17.121 1.00 43.73 40 ILE C CA 1
ATOM 2105 C C . ILE C 2 40 ? 4.529 -19.240 15.992 1.00 42.99 40 ILE C C 1
ATOM 2106 O O . ILE C 2 40 ? 5.255 -20.193 16.232 1.00 41.48 40 ILE C O 1
ATOM 2111 N N . PRO C 2 41 ? 4.375 -18.756 14.746 1.00 44.19 41 PRO C N 1
ATOM 2112 C CA . PRO C 2 41 ? 5.258 -19.286 13.709 1.00 44.04 41 PRO C CA 1
ATOM 2113 C C . PRO C 2 41 ? 6.618 -18.613 13.781 1.00 44.54 41 PRO C C 1
ATOM 2114 O O . PRO C 2 41 ? 6.683 -17.399 13.970 1.00 46.36 41 PRO C O 1
ATOM 2118 N N . LEU C 2 42 ? 7.678 -19.402 13.668 1.00 43.16 42 LEU C N 1
ATOM 2119 C CA . LEU C 2 42 ? 9.031 -18.876 13.558 1.00 44.43 42 LEU C CA 1
ATOM 2120 C C . LEU C 2 42 ? 9.466 -19.019 12.118 1.00 44.29 42 LEU C C 1
ATOM 2121 O O . LEU C 2 42 ? 8.803 -19.736 11.359 1.00 43.07 42 LEU C O 1
ATOM 2126 N N . PRO C 2 43 ? 10.562 -18.321 11.726 1.00 45.66 43 PRO C N 1
ATOM 2127 C CA . PRO C 2 43 ? 11.025 -18.392 10.338 1.00 46.16 43 PRO C CA 1
ATOM 2128 C C . PRO C 2 43 ? 11.482 -19.785 9.990 1.00 44.78 43 PRO C C 1
ATOM 2129 O O . PRO C 2 43 ? 12.184 -20.429 10.774 1.00 44.48 43 PRO C O 1
ATOM 2133 N N . THR C 2 44 ? 11.055 -20.248 8.826 1.00 44.61 44 THR C N 1
ATOM 2134 C CA . THR C 2 44 ? 11.495 -21.512 8.288 1.00 44.25 44 THR C CA 1
ATOM 2135 C C . THR C 2 44 ? 13.036 -21.605 8.159 1.00 45.15 44 THR C C 1
ATOM 2136 O O . THR C 2 44 ? 13.708 -20.676 7.693 1.00 45.45 44 THR C O 1
ATOM 2140 N N . ARG C 2 45 ? 13.579 -22.734 8.598 1.00 44.89 45 ARG C N 1
ATOM 2141 C CA . ARG C 2 45 ? 15.008 -22.965 8.512 1.00 45.54 45 ARG C CA 1
ATOM 2142 C C . ARG C 2 45 ? 15.330 -23.504 7.132 1.00 45.93 45 ARG C C 1
ATOM 2143 O O . ARG C 2 45 ? 14.683 -24.424 6.632 1.00 44.50 45 ARG C O 1
ATOM 2151 N N . LYS C 2 46 ? 16.335 -22.899 6.511 1.00 47.74 46 LYS C N 1
ATOM 2152 C CA . LYS C 2 46 ? 16.713 -23.249 5.160 1.00 49.54 46 LYS C CA 1
ATOM 2153 C C . LYS C 2 46 ? 18.157 -23.776 5.117 1.00 49.64 46 LYS C C 1
ATOM 2154 O O . LYS C 2 46 ? 19.111 -23.025 5.347 1.00 50.96 46 LYS C O 1
ATOM 2160 N N . GLU C 2 47 ? 18.298 -25.079 4.868 1.00 48.63 47 GLU C N 1
ATOM 2161 C CA . GLU C 2 47 ? 19.604 -25.711 4.674 1.00 48.61 47 GLU C CA 1
ATOM 2162 C C . GLU C 2 47 ? 19.726 -26.194 3.226 1.00 49.04 47 GLU C C 1
ATOM 2163 O O . GLU C 2 47 ? 18.723 -26.535 2.591 1.00 48.79 47 GLU C O 1
ATOM 2169 N N . ARG C 2 48 ? 20.952 -26.229 2.713 1.00 49.24 48 ARG C N 1
ATOM 2170 C CA . ARG C 2 48 ? 21.191 -26.753 1.378 1.00 50.13 48 ARG C CA 1
ATOM 2171 C C . ARG C 2 48 ? 22.403 -27.678 1.280 1.00 48.89 48 ARG C C 1
ATOM 2172 O O . ARG C 2 48 ? 23.419 -27.474 1.952 1.00 48.87 48 ARG C O 1
ATOM 2180 N N . PHE C 2 49 ? 22.240 -28.715 0.462 1.00 47.96 49 PHE C N 1
ATOM 2181 C CA . PHE C 2 49 ? 23.281 -29.658 0.079 1.00 47.49 49 PHE C CA 1
ATOM 2182 C C . PHE C 2 49 ? 23.655 -29.343 -1.375 1.00 48.92 49 PHE C C 1
ATOM 2183 O O . PHE C 2 49 ? 22.782 -29.329 -2.254 1.00 49.32 49 PHE C O 1
ATOM 2191 N N . THR C 2 50 ? 24.932 -29.092 -1.641 1.00 49.40 50 THR C N 1
ATOM 2192 C CA . THR C 2 50 ? 25.379 -28.888 -3.010 1.00 50.38 50 THR C CA 1
ATOM 2193 C C . THR C 2 50 ? 25.761 -30.246 -3.602 1.00 50.42 50 THR C C 1
ATOM 2194 O O . THR C 2 50 ? 26.599 -30.961 -3.058 1.00 49.81 50 THR C O 1
ATOM 2198 N N . VAL C 2 51 ? 25.117 -30.601 -4.710 1.00 51.22 51 VAL C N 1
ATOM 2199 C CA . VAL C 2 51 ? 25.395 -31.857 -5.391 1.00 51.91 51 VAL C CA 1
ATOM 2200 C C . VAL C 2 51 ? 26.587 -31.615 -6.315 1.00 53.42 51 VAL C C 1
ATOM 2201 O O . VAL C 2 51 ? 26.560 -30.712 -7.152 1.00 54.21 51 VAL C O 1
ATOM 2205 N N . LEU C 2 52 ? 27.654 -32.392 -6.129 1.00 53.78 52 LEU C N 1
ATOM 2206 C CA . LEU C 2 52 ? 28.845 -32.254 -6.968 1.00 55.19 52 LEU C CA 1
ATOM 2207 C C . LEU C 2 52 ? 28.997 -33.417 -7.944 1.00 56.72 52 LEU C C 1
ATOM 2208 O O . LEU C 2 52 ? 28.654 -34.559 -7.609 1.00 56.43 52 LEU C O 1
ATOM 2213 N N . ILE C 2 53 ? 29.520 -33.100 -9.137 1.00 58.88 53 ILE C N 1
ATOM 2214 C CA . ILE C 2 53 ? 29.835 -34.062 -10.219 1.00 60.66 53 ILE C CA 1
ATOM 2215 C C . ILE C 2 53 ? 28.592 -34.552 -10.982 1.00 61.86 53 ILE C C 1
ATOM 2216 O O . ILE C 2 53 ? 27.701 -35.206 -10.415 1.00 61.49 53 ILE C O 1
ATOM 2221 N N . ASP C 2 63 ? 23.951 -27.341 -8.594 1.00 66.83 63 ASP C N 1
ATOM 2222 C CA . ASP C 2 63 ? 22.743 -28.124 -8.330 1.00 66.31 63 ASP C CA 1
ATOM 2223 C C . ASP C 2 63 ? 22.550 -28.254 -6.818 1.00 63.96 63 ASP C C 1
ATOM 2224 O O . ASP C 2 63 ? 23.407 -28.812 -6.121 1.00 62.95 63 ASP C O 1
ATOM 2229 N N . GLN C 2 64 ? 21.418 -27.745 -6.324 1.00 63.03 64 GLN C N 1
ATOM 2230 C CA . GLN C 2 64 ? 21.175 -27.634 -4.886 1.00 60.79 64 GLN C CA 1
ATOM 2231 C C . GLN C 2 64 ? 20.022 -28.514 -4.418 1.00 59.24 64 GLN C C 1
ATOM 2232 O O . GLN C 2 64 ? 18.973 -28.578 -5.064 1.00 60.35 64 GLN C O 1
ATOM 2238 N N . TYR C 2 65 ? 20.217 -29.185 -3.290 1.00 56.61 65 TYR C N 1
ATOM 2239 C CA . TYR C 2 65 ? 19.129 -29.904 -2.629 1.00 54.85 65 TYR C CA 1
ATOM 2240 C C . TYR C 2 65 ? 18.830 -29.211 -1.319 1.00 52.79 65 TYR C C 1
ATOM 2241 O O . TYR C 2 65 ? 19.706 -29.044 -0.472 1.00 51.85 65 TYR C O 1
ATOM 2250 N N . GLU C 2 66 ? 17.587 -28.786 -1.163 1.00 51.79 66 GLU C N 1
ATOM 2251 C CA . GLU C 2 66 ? 17.222 -27.952 -0.041 1.00 49.78 66 GLU C CA 1
ATOM 2252 C C . GLU C 2 66 ? 16.294 -28.664 0.939 1.00 47.47 66 GLU C C 1
ATOM 2253 O O . GLU C 2 66 ? 15.419 -29.424 0.554 1.00 47.18 66 GLU C O 1
ATOM 2259 N N . ILE C 2 67 ? 16.554 -28.442 2.220 1.00 45.43 67 ILE C N 1
ATOM 2260 C CA . ILE C 2 67 ? 15.763 -28.993 3.299 1.00 43.08 67 ILE C CA 1
ATOM 2261 C C . ILE C 2 67 ? 15.249 -27.791 4.087 1.00 42.10 67 ILE C C 1
ATOM 2262 O O . ILE C 2 67 ? 16.033 -27.012 4.630 1.00 41.43 67 ILE C O 1
ATOM 2267 N N . ARG C 2 68 ? 13.933 -27.619 4.128 1.00 41.28 68 ARG C N 1
ATOM 2268 C CA . ARG C 2 68 ? 13.375 -26.609 5.007 1.00 41.17 68 ARG C CA 1
ATOM 2269 C C . ARG C 2 68 ? 12.769 -27.245 6.270 1.00 38.78 68 ARG C C 1
ATOM 2270 O O . ARG C 2 68 ? 12.138 -28.306 6.214 1.00 38.58 68 ARG C O 1
ATOM 2278 N N . THR C 2 69 ? 13.005 -26.598 7.407 1.00 36.84 69 THR C N 1
ATOM 2279 C CA . THR C 2 69 ? 12.437 -27.019 8.667 1.00 34.68 69 THR C CA 1
ATOM 2280 C C . THR C 2 69 ? 11.551 -25.901 9.161 1.00 34.30 69 THR C C 1
ATOM 2281 O O . THR C 2 69 ? 12.015 -24.793 9.475 1.00 34.63 69 THR C O 1
ATOM 2285 N N . HIS C 2 70 ? 10.263 -26.209 9.184 1.00 32.49 70 HIS C N 1
ATOM 2286 C CA . HIS C 2 70 ? 9.247 -25.321 9.690 1.00 32.85 70 HIS C CA 1
ATOM 2287 C C . HIS C 2 70 ? 9.232 -25.390 11.202 1.00 31.75 70 HIS C C 1
ATOM 2288 O O . HIS C 2 70 ? 9.540 -26.410 11.785 1.00 31.07 70 HIS C O 1
ATOM 2295 N N . LEU C 2 71 ? 8.888 -24.280 11.832 1.00 32.47 71 LEU C N 1
ATOM 2296 C CA . LEU C 2 71 ? 8.974 -24.147 13.279 1.00 32.20 71 LEU C CA 1
ATOM 2297 C C . LEU C 2 71 ? 7.736 -23.416 13.806 1.00 31.54 71 LEU C C 1
ATOM 2298 O O . LEU C 2 71 ? 7.295 -22.421 13.228 1.00 31.67 71 LEU C O 1
ATOM 2303 N N . ARG C 2 72 ? 7.196 -23.922 14.911 1.00 30.52 72 ARG C N 1
ATOM 2304 C CA . ARG C 2 72 ? 6.035 -23.342 15.573 1.00 30.48 72 ARG C CA 1
ATOM 2305 C C . ARG C 2 72 ? 6.267 -23.426 17.070 1.00 31.44 72 ARG C C 1
ATOM 2306 O O . ARG C 2 72 ? 6.823 -24.412 17.560 1.00 30.83 72 ARG C O 1
ATOM 2314 N N . LEU C 2 73 ? 5.814 -22.414 17.802 1.00 33.00 73 LEU C N 1
ATOM 2315 C CA . LEU C 2 73 ? 5.793 -22.492 19.261 1.00 34.23 73 LEU C CA 1
ATOM 2316 C C . LEU C 2 73 ? 4.385 -22.340 19.789 1.00 34.48 73 LEU C C 1
ATOM 2317 O O . LEU C 2 73 ? 3.590 -21.597 19.248 1.00 34.77 73 LEU C O 1
ATOM 2322 N N . VAL C 2 74 ? 4.105 -23.063 20.859 1.00 35.24 74 VAL C N 1
ATOM 2323 C CA . VAL C 2 74 ? 2.867 -22.963 21.596 1.00 37.26 74 VAL C CA 1
ATOM 2324 C C . VAL C 2 74 ? 3.253 -22.854 23.062 1.00 38.51 74 VAL C C 1
ATOM 2325 O O . VAL C 2 74 ? 4.008 -23.689 23.553 1.00 38.56 74 VAL C O 1
ATOM 2329 N N . ASP C 2 75 ? 2.743 -21.845 23.754 1.00 40.94 75 ASP C N 1
ATOM 2330 C CA . ASP C 2 75 ? 2.788 -21.808 25.222 1.00 43.94 75 ASP C CA 1
ATOM 2331 C C . ASP C 2 75 ? 1.443 -22.183 25.824 1.00 44.80 75 ASP C C 1
ATOM 2332 O O . ASP C 2 75 ? 0.430 -21.544 25.547 1.00 45.09 75 ASP C O 1
ATOM 2337 N N . ILE C 2 76 ? 1.436 -23.220 26.652 1.00 45.99 76 ILE C N 1
ATOM 2338 C CA . ILE C 2 76 ? 0.267 -23.533 27.467 1.00 47.24 76 ILE C CA 1
ATOM 2339 C C . ILE C 2 76 ? 0.492 -22.902 28.841 1.00 49.74 76 ILE C C 1
ATOM 2340 O O . ILE C 2 76 ? 1.472 -23.205 29.527 1.00 49.98 76 ILE C O 1
ATOM 2345 N N . VAL C 2 77 ? -0.390 -21.975 29.202 1.00 51.99 77 VAL C N 1
ATOM 2346 C CA . VAL C 2 77 ? -0.339 -21.322 30.511 1.00 54.47 77 VAL C CA 1
ATOM 2347 C C . VAL C 2 77 ? -1.497 -21.847 31.360 1.00 55.40 77 VAL C C 1
ATOM 2348 O O . VAL C 2 77 ? -2.636 -21.969 30.890 1.00 54.83 77 VAL C O 1
ATOM 2352 N N . GLU C 2 78 ? -1.192 -22.179 32.606 1.00 57.31 78 GLU C N 1
ATOM 2353 C CA . GLU C 2 78 ? -2.202 -22.674 33.533 1.00 59.11 78 GLU C CA 1
ATOM 2354 C C . GLU C 2 78 ? -2.664 -24.083 33.144 1.00 58.10 78 GLU C C 1
ATOM 2355 O O . GLU C 2 78 ? -3.862 -24.362 33.116 1.00 57.90 78 GLU C O 1
ATOM 2361 N N . PRO C 2 79 ? -1.706 -24.981 32.844 1.00 57.84 79 PRO C N 1
ATOM 2362 C CA . PRO C 2 79 ? -2.069 -26.374 32.610 1.00 57.39 79 PRO C CA 1
ATOM 2363 C C . PRO C 2 79 ? -2.856 -26.953 33.794 1.00 58.81 79 PRO C C 1
ATOM 2364 O O . PRO C 2 79 ? -2.485 -26.720 34.947 1.00 60.21 79 PRO C O 1
ATOM 2368 N N . THR C 2 80 ? -3.941 -27.672 33.499 1.00 58.39 80 THR C N 1
ATOM 2369 C CA . THR C 2 80 ? -4.734 -28.358 34.517 1.00 59.26 80 THR C CA 1
ATOM 2370 C C . THR C 2 80 ? -4.233 -29.800 34.651 1.00 59.78 80 THR C C 1
ATOM 2371 O O . THR C 2 80 ? -3.339 -30.217 33.889 1.00 59.24 80 THR C O 1
ATOM 2375 N N . GLU C 2 81 ? -4.789 -30.546 35.621 1.00 60.69 81 GLU C N 1
ATOM 2376 C CA . GLU C 2 81 ? -4.559 -31.994 35.726 1.00 60.47 81 GLU C CA 1
ATOM 2377 C C . GLU C 2 81 ? -4.855 -32.610 34.378 1.00 58.05 81 GLU C C 1
AT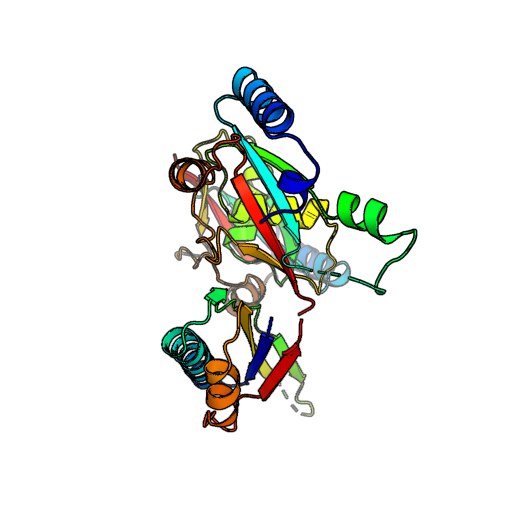OM 2378 O O . GLU C 2 81 ? -4.080 -33.425 33.852 1.00 57.85 81 GLU C O 1
ATOM 2384 N N . LYS C 2 82 ? -5.983 -32.190 33.814 1.00 55.76 82 LYS C N 1
ATOM 2385 C CA . LYS C 2 82 ? -6.501 -32.759 32.579 1.00 53.83 82 LYS C CA 1
ATOM 2386 C C . LYS C 2 82 ? -5.691 -32.392 31.321 1.00 50.68 82 LYS C C 1
ATOM 2387 O O . LYS C 2 82 ? -5.773 -33.102 30.300 1.00 49.45 82 LYS C O 1
ATOM 2393 N N . THR C 2 83 ? -4.916 -31.305 31.406 1.00 47.97 83 THR C N 1
ATOM 2394 C CA . THR C 2 83 ? -4.156 -30.823 30.254 1.00 44.83 83 THR C CA 1
ATOM 2395 C C . THR C 2 83 ? -3.014 -31.772 29.959 1.00 43.54 83 THR C C 1
ATOM 2396 O O . THR C 2 83 ? -2.888 -32.224 28.829 1.00 41.81 83 THR C O 1
ATOM 2400 N N . VAL C 2 84 ? -2.211 -32.073 30.980 1.00 43.51 84 VAL C N 1
ATOM 2401 C CA . VAL C 2 84 ? -1.008 -32.893 30.830 1.00 43.23 84 VAL C CA 1
ATOM 2402 C C . VAL C 2 84 ? -1.397 -34.300 30.359 1.00 43.70 84 VAL C C 1
ATOM 2403 O O . VAL C 2 84 ? -0.832 -34.840 29.392 1.00 42.37 84 VAL C O 1
ATOM 2407 N N . ASP C 2 85 ? -2.392 -34.849 31.040 1.00 44.88 85 ASP C N 1
ATOM 2408 C CA . ASP C 2 85 ? -2.965 -36.146 30.739 1.00 46.75 85 ASP C CA 1
ATOM 2409 C C . ASP C 2 85 ? -3.365 -36.267 29.270 1.00 44.91 85 ASP C C 1
ATOM 2410 O O . ASP C 2 85 ? -3.118 -37.295 28.622 1.00 45.16 85 ASP C O 1
ATOM 2415 N N . ALA C 2 86 ? -3.981 -35.203 28.769 1.00 42.93 86 ALA C N 1
ATOM 2416 C CA . ALA C 2 86 ? -4.423 -35.106 27.398 1.00 41.81 86 ALA C CA 1
ATOM 2417 C C . ALA C 2 86 ? -3.268 -34.970 26.413 1.00 40.28 86 ALA C C 1
ATOM 2418 O O . ALA C 2 86 ? -3.360 -35.477 25.299 1.00 39.66 86 ALA C O 1
ATOM 2420 N N . LEU C 2 87 ? -2.199 -34.272 26.805 1.00 39.48 87 LEU C N 1
ATOM 2421 C CA . LEU C 2 87 ? -1.040 -34.103 25.916 1.00 38.74 87 LEU C CA 1
ATOM 2422 C C . LEU C 2 87 ? -0.347 -35.442 25.770 1.00 39.77 87 LEU C C 1
ATOM 2423 O O . LEU C 2 87 ? 0.071 -35.799 24.691 1.00 39.10 87 LEU C O 1
ATOM 2428 N N . MET C 2 88 ? -0.268 -36.187 26.869 1.00 41.71 88 MET C N 1
ATOM 2429 C CA . MET C 2 88 ? 0.323 -37.509 26.879 1.00 44.89 88 MET C CA 1
ATOM 2430 C C . MET C 2 88 ? -0.410 -38.497 25.998 1.00 44.69 88 MET C C 1
ATOM 2431 O O . MET C 2 88 ? 0.193 -39.413 25.470 1.00 45.36 88 MET C O 1
ATOM 2436 N N . ARG C 2 89 ? -1.710 -38.306 25.843 1.00 44.86 89 ARG C N 1
ATOM 2437 C CA . ARG C 2 89 ? -2.496 -39.174 24.985 1.00 46.29 89 ARG C CA 1
ATOM 2438 C C . ARG C 2 89 ? -2.628 -38.701 23.537 1.00 45.61 89 ARG C C 1
ATOM 2439 O O . ARG C 2 89 ? -3.286 -39.336 22.731 1.00 46.72 89 ARG C O 1
ATOM 2447 N N . LEU C 2 90 ? -1.971 -37.601 23.200 1.00 45.13 90 LEU C N 1
ATOM 2448 C CA . LEU C 2 90 ? -2.097 -37.022 21.862 1.00 45.75 90 LEU C CA 1
ATOM 2449 C C . LEU C 2 90 ? -1.356 -37.861 20.824 1.00 46.95 90 LEU C C 1
ATOM 2450 O O . LEU C 2 90 ? -0.198 -38.215 21.008 1.00 46.78 90 LEU C O 1
ATOM 2455 N N . ASP C 2 91 ? -2.047 -38.201 19.746 1.00 49.42 91 ASP C N 1
ATOM 2456 C CA . ASP C 2 91 ? -1.461 -39.007 18.682 1.00 51.87 91 ASP C CA 1
ATOM 2457 C C . ASP C 2 91 ? -0.941 -38.088 17.577 1.00 51.43 91 ASP C C 1
ATOM 2458 O O . ASP C 2 91 ? -1.656 -37.723 16.642 1.00 52.06 91 ASP C O 1
ATOM 2463 N N . LEU C 2 92 ? 0.316 -37.704 17.707 1.00 51.06 92 LEU C N 1
ATOM 2464 C CA . LEU C 2 92 ? 0.878 -36.727 16.810 1.00 50.81 92 LEU C CA 1
ATOM 2465 C C . LEU C 2 92 ? 1.617 -37.382 15.652 1.00 50.93 92 LEU C C 1
ATOM 2466 O O . LEU C 2 92 ? 2.337 -38.365 15.849 1.00 51.80 92 LEU C O 1
ATOM 2471 N N . ALA C 2 93 ? 1.434 -36.818 14.453 1.00 50.34 93 ALA C N 1
ATOM 2472 C CA . ALA C 2 93 ? 2.066 -37.331 13.235 1.00 50.07 93 ALA C CA 1
ATOM 2473 C C . ALA C 2 93 ? 3.561 -37.554 13.431 1.00 48.95 93 ALA C C 1
ATOM 2474 O O . ALA C 2 93 ? 4.253 -36.749 14.081 1.00 47.48 93 ALA C O 1
ATOM 2476 N N . ALA C 2 94 ? 4.046 -38.660 12.873 1.00 49.13 94 ALA C N 1
ATOM 2477 C CA . ALA C 2 94 ? 5.413 -39.119 13.115 1.00 48.44 94 ALA C CA 1
ATOM 2478 C C . ALA C 2 94 ? 6.475 -38.197 12.493 1.00 46.85 94 ALA C C 1
ATOM 2479 O O . ALA C 2 94 ? 7.647 -38.220 12.903 1.00 46.78 94 ALA C O 1
ATOM 2481 N N . GLY C 2 95 ? 6.075 -37.389 11.511 1.00 45.17 95 GLY C N 1
ATOM 2482 C CA . GLY C 2 95 ? 7.007 -36.449 10.897 1.00 42.85 95 GLY C CA 1
ATOM 2483 C C . GLY C 2 95 ? 7.193 -35.141 11.642 1.00 40.51 95 GLY C C 1
ATOM 2484 O O . GLY C 2 95 ? 7.939 -34.289 11.205 1.00 39.69 95 GLY C O 1
ATOM 2485 N N . VAL C 2 96 ? 6.490 -34.961 12.752 1.00 40.15 96 VAL C N 1
ATOM 2486 C CA . VAL C 2 96 ? 6.591 -33.726 13.546 1.00 38.65 96 VAL C CA 1
ATOM 2487 C C . VAL C 2 96 ? 7.371 -34.076 14.800 1.00 38.33 96 VAL C C 1
ATOM 2488 O O . VAL C 2 96 ? 6.995 -34.984 15.521 1.00 39.37 96 VAL C O 1
ATOM 2492 N N . ASP C 2 97 ? 8.488 -33.394 15.028 1.00 38.27 97 ASP C N 1
ATOM 2493 C CA . ASP C 2 97 ? 9.241 -33.524 16.283 1.00 38.19 97 ASP C CA 1
ATOM 2494 C C . ASP C 2 97 ? 8.772 -32.457 17.292 1.00 36.78 97 ASP C C 1
ATOM 2495 O O . ASP C 2 97 ? 8.548 -31.311 16.934 1.00 35.20 97 ASP C O 1
ATOM 2500 N N . VAL C 2 98 ? 8.596 -32.863 18.543 1.00 37.07 98 VAL C N 1
ATOM 2501 C CA . VAL C 2 98 ? 8.061 -31.995 19.595 1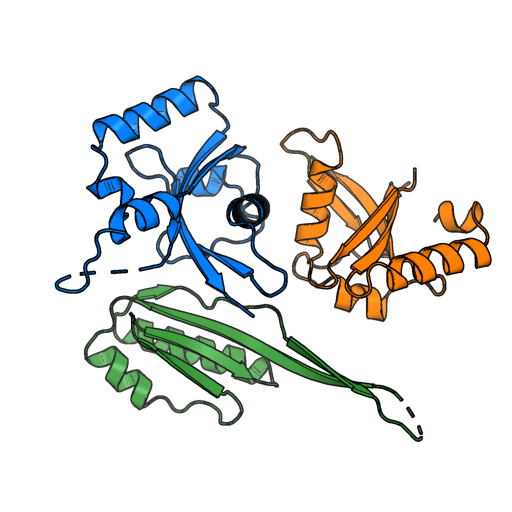.00 37.18 98 VAL C CA 1
ATOM 2502 C C . VAL C 2 98 ? 9.048 -31.866 20.752 1.00 37.47 98 VAL C C 1
ATOM 2503 O O . VAL C 2 98 ? 9.587 -32.854 21.245 1.00 38.23 98 VAL C O 1
ATOM 2507 N N . GLN C 2 99 ? 9.277 -30.642 21.202 1.00 37.54 99 GLN C N 1
ATOM 2508 C CA . GLN C 2 99 ? 10.067 -30.442 22.419 1.00 38.30 99 GLN C CA 1
ATOM 2509 C C . GLN C 2 99 ? 9.297 -29.667 23.458 1.00 38.61 99 GLN C C 1
ATOM 2510 O O . GLN C 2 99 ? 8.676 -28.647 23.147 1.00 37.87 99 GLN C O 1
ATOM 2516 N N . ILE C 2 100 ? 9.338 -30.182 24.685 1.00 39.14 100 ILE C N 1
ATOM 2517 C CA . ILE C 2 100 ? 8.626 -29.615 25.789 1.00 39.84 100 ILE C CA 1
ATOM 2518 C C . ILE C 2 100 ? 9.583 -29.233 26.918 1.00 42.40 100 ILE C C 1
ATOM 2519 O O . ILE C 2 100 ? 10.460 -30.017 27.326 1.00 43.23 100 ILE C O 1
ATOM 2524 N N . SER C 2 101 ? 9.401 -28.016 27.408 1.00 43.44 101 SER C N 1
ATOM 2525 C CA . SER C 2 101 ? 10.051 -27.565 28.620 1.00 46.53 101 SER C CA 1
ATOM 2526 C C . SER C 2 101 ? 8.978 -26.992 29.532 1.00 47.42 101 SER C C 1
ATOM 2527 O O . SER C 2 101 ? 8.101 -26.252 29.085 1.00 46.33 101 SER C O 1
ATOM 2530 N N . LEU C 2 102 ? 9.049 -27.369 30.801 1.00 49.82 102 LEU C N 1
ATOM 2531 C CA . LEU C 2 102 ? 8.164 -26.849 31.844 1.00 51.81 102 LEU C CA 1
ATOM 2532 C C . LEU C 2 102 ? 8.749 -25.557 32.383 1.00 53.53 102 LEU C C 1
ATOM 2533 O O . LEU C 2 102 ? 9.953 -25.361 32.303 1.00 54.56 102 LEU C O 1
ATOM 2538 N N . GLY C 2 103 ? 7.891 -24.700 32.940 1.00 55.00 103 GLY C N 1
ATOM 2539 C CA . GLY C 2 103 ? 8.200 -23.290 33.220 1.00 56.99 103 GLY C CA 1
ATOM 2540 C C . GLY C 2 103 ? 9.527 -23.011 33.894 1.00 60.10 103 GLY C C 1
ATOM 2541 O O . GLY C 2 103 ? 10.510 -22.659 33.229 1.00 60.94 103 GLY C O 1
#

Foldseek 3Di:
DDPCPVVDDLVVLLVVLVVLCVVVVQWAKAKEAAPDVVVDDPCVPVVRVLRIDIDIGGQADFQQNVLVVVCVSVVDDPQKHKFKDQPNDGDDRGHGNNVCCVVRPDPSRHRYMHMDMDRD/DVCPVPDDLVVLLVVQVVVCVVPVQWAWAWEAAPVDTDIDTHGQFDFQQNVQVVVCVVDPDDPPKGKFKDQPPDRDDRRHGNNVVQVVRPDPSRYRYMYMDMDD/DKKKKKKFQDVVLVVVLVVQLCVLLVVQPWDKDDFDWDDWDWDWDDDPCDIDIGIMTMTMMDTHPRDPSSVVSVVVDDGDPRMDMDMDDD

Radius of gyration: 22.7 Å; Cα contacts (8 Å, |Δi|>4): 539; chains: 3; bounding box: 42×55×66 Å

Solvent-accessible surface area: 18936 Å² total; per-residue (Å²): 161,40,66,10,27,153,68,61,63,102,73,95,18,31,115,63,7,111,48,21,77,157,186,96,84,141,46,2,5,0,0,0,14,39,22,124,170,243,149,142,52,134,171,39,120,99,97,114,58,136,62,30,17,80,14,65,32,32,63,60,10,22,2,14,34,5,36,42,24,0,83,112,120,48,154,26,135,129,40,38,25,11,11,3,2,18,65,39,111,65,11,90,61,72,25,39,3,17,105,2,15,81,153,33,105,29,120,1,14,5,2,18,1,17,11,7,45,27,95,57,79,154,15,49,188,74,70,65,102,60,80,16,16,126,41,1,103,44,21,80,138,151,105,86,118,41,2,3,0,0,1,14,46,75,156,122,42,86,102,41,68,15,54,50,80,8,27,1,14,47,4,21,18,42,6,29,131,184,56,185,29,125,104,46,49,42,12,54,3,51,24,49,148,133,117,20,85,71,96,17,26,0,9,40,6,18,75,174,45,100,30,121,0,13,5,0,15,0,14,39,11,66,92,160,73,6,45,2,78,0,68,5,145,40,90,169,62,0,64,85,0,2,61,52,3,16,88,2,0,122,154,25,57,11,81,11,26,22,56,4,83,14,71,43,122,58,85,131,128,79,82,139,225,134,92,129,60,42,89,22,27,10,28,3,0,0,0,29,111,44,47,156,146,0,68,58,21,31,130,156,35,131,51,32,110,45,10,99,52,89,98,67,139,88

Secondary structure (DSSP, 8-state):
--HHHHHS-HHHHHHHHHHHHHH-TTEEEEEEEE-------TTHHHHHHHH-EEEEEETT-BHHHHHHHHHHHTT--TT-EEEEEBTTB---TT-BHHHHHHHH--TTS-EEEEEEEE--/-HHHHHS-HHHHHHHHHHHHHH-TTEEEEEEEE----EEEEEETT-BHHHHHHHHHHHTTPPTT-EEEEEBTTB---TT-BHHHHHHHH--TTSPEEEEEEEE-/-EEEEEEES-HHHHHHHHHHHHHHHHHTT-EEEEEEEEEEEEEEEE----EEEEEEEEEEEEEES--HHHHHHHHT----TT-EEEEEE-

CATH classification: 3.10.20.90

Organism: Trypanosoma brucei brucei (strain 927/4 GUTat10.1) (NCBI:txid185431)